Protein AF-A0A3D5SE90-F1 (afdb_monomer_lite)

Radius of gyration: 52.17 Å; chains: 1; bounding box: 102×19×160 Å

Sequence (271 aa):
MALFTLTNLTYQLSSENRNLRLDNLQNAVASQLATVTIRQLLENQEKEILVLDALKDGGKEQLSKEEIQNGRSDLSSLQAEIRRLKPYVYAETVDSYNTLLAGYDALHDGWYRFYVGYNNNQTPSTIKIERAFANTMQLLSDFESLEILAAEQQTLDLQKTVRFTDRITLTIYLFTIALTVSLGYLLIRYTNRSLNELNLGTVRIGGGDLKYHIPVNNDDEIGDLTIAFNEMSDKLSNAMAQVQQSKEKADQANRSKTNFLANMSHELRTP

Foldseek 3Di:
DVLVVVLVVLVVVLVVLVVVLVVLVVLLVVLVVLLVVLLVLLVVLLVVLVVLVVVVVVPDDDDDPVRLVVNLVSLVVSLVSLVVNVVSQDPQLVVLSVVLSVLSVQLSVLSNQCSVCSRVVRHDDSVSNVVSSVVSSVSSVVSNVVSVVSSVVVVVVSVVVNVVSVVVSVVSVVVVVVVVVVVVVVVCVVVVVLVVLVVVQVVCLVVVPLVDQRDQPDPDPSSVVSVVVNVVSVVVVVVVVVVVVVVVVVVVVVVVVVVVVVVVVVVVVPD

pLDDT: mean 89.88, std 7.97, range [54.72, 98.31]

Structure (mmCIF, N/CA/C/O backbone):
data_AF-A0A3D5SE90-F1
#
_entry.id   AF-A0A3D5SE90-F1
#
loop_
_atom_site.group_PDB
_atom_site.id
_atom_site.type_symbol
_atom_site.label_atom_id
_atom_site.label_alt_id
_atom_site.label_comp_id
_atom_site.label_asym_id
_atom_site.label_entity_id
_atom_site.label_seq_id
_atom_site.pdbx_PDB_ins_code
_atom_site.Cartn_x
_atom_site.Cartn_y
_atom_site.Cartn_z
_atom_site.occupancy
_atom_site.B_iso_or_equiv
_atom_site.auth_seq_id
_atom_site.auth_comp_id
_atom_site.auth_asym_id
_atom_site.auth_atom_id
_atom_site.pdbx_PDB_model_num
ATOM 1 N N . MET A 1 1 ? -14.194 -7.756 23.169 1.00 67.25 1 MET A N 1
ATOM 2 C CA . MET A 1 1 ? -13.684 -8.679 22.129 1.00 67.25 1 MET A CA 1
ATOM 3 C C . MET A 1 1 ? -13.943 -8.150 20.717 1.00 67.25 1 MET A C 1
ATOM 5 O O . MET A 1 1 ? -12.975 -7.773 20.080 1.00 67.25 1 MET A O 1
ATOM 9 N N . ALA A 1 2 ? -15.195 -8.010 20.253 1.00 71.81 2 ALA A N 1
ATOM 10 C CA . ALA A 1 2 ? -15.504 -7.647 18.853 1.00 71.81 2 ALA A CA 1
ATOM 11 C C . ALA A 1 2 ? -14.930 -6.297 18.353 1.00 71.81 2 ALA A C 1
ATOM 13 O O . ALA A 1 2 ? -14.448 -6.199 17.228 1.00 71.81 2 ALA A O 1
ATOM 14 N N . LEU A 1 3 ? -14.937 -5.251 19.186 1.00 69.81 3 LEU A N 1
ATOM 15 C CA . LEU A 1 3 ? -14.355 -3.948 18.824 1.00 69.81 3 LEU A CA 1
ATOM 16 C C . LEU A 1 3 ? -12.827 -4.003 18.718 1.00 69.81 3 LEU A C 1
ATOM 18 O O . LEU A 1 3 ? -12.249 -3.424 17.810 1.00 69.81 3 LEU A O 1
ATOM 22 N N . PHE A 1 4 ? -12.175 -4.757 19.603 1.00 74.94 4 PHE A N 1
ATOM 23 C CA . PHE A 1 4 ? -10.725 -4.940 19.573 1.00 74.94 4 PHE A CA 1
ATOM 24 C C . PHE A 1 4 ? -10.279 -5.708 18.322 1.00 74.94 4 PHE A C 1
ATOM 26 O O . PHE A 1 4 ? -9.314 -5.315 17.673 1.00 74.94 4 PHE A O 1
ATOM 33 N N . THR A 1 5 ? -11.014 -6.758 17.939 1.00 78.81 5 THR A N 1
ATOM 34 C CA . THR A 1 5 ? -10.745 -7.501 16.699 1.00 78.81 5 THR A CA 1
ATOM 35 C C . THR A 1 5 ? -10.955 -6.633 15.461 1.00 78.81 5 THR A C 1
ATOM 37 O O . THR A 1 5 ? -10.168 -6.716 14.525 1.00 78.81 5 THR A O 1
ATOM 40 N N . LEU A 1 6 ? -11.969 -5.761 15.473 1.00 75.88 6 LEU A N 1
ATOM 41 C CA . LEU A 1 6 ? -12.246 -4.844 14.369 1.00 75.88 6 LEU A CA 1
ATOM 42 C C . LEU A 1 6 ? -11.141 -3.787 14.213 1.00 75.88 6 LEU A C 1
ATOM 44 O O . LEU A 1 6 ? -10.677 -3.561 13.102 1.00 75.88 6 LEU A O 1
ATOM 48 N N . THR A 1 7 ? -10.663 -3.201 15.314 1.00 76.62 7 THR A N 1
ATOM 49 C CA . THR A 1 7 ? -9.543 -2.242 15.297 1.00 76.62 7 THR A CA 1
ATOM 50 C C . THR A 1 7 ? -8.232 -2.892 14.851 1.00 76.62 7 THR A C 1
ATOM 52 O O . THR A 1 7 ? -7.432 -2.278 14.150 1.00 76.62 7 THR A O 1
ATOM 55 N N . ASN A 1 8 ? -7.993 -4.143 15.245 1.00 80.56 8 ASN A N 1
ATOM 56 C CA . ASN A 1 8 ? -6.799 -4.868 14.817 1.00 80.56 8 ASN A CA 1
ATOM 57 C C . ASN A 1 8 ? -6.853 -5.173 13.307 1.00 80.56 8 ASN A C 1
ATOM 59 O O . ASN A 1 8 ? -5.881 -4.948 12.590 1.00 80.56 8 ASN A O 1
ATOM 63 N N . LEU A 1 9 ? -8.027 -5.561 12.798 1.00 81.00 9 LEU A N 1
ATOM 64 C CA . LEU A 1 9 ? -8.244 -5.770 11.367 1.00 81.00 9 LEU A CA 1
ATOM 65 C C . LEU A 1 9 ? -8.013 -4.487 10.550 1.00 81.00 9 LEU A C 1
ATOM 67 O O . LEU A 1 9 ? -7.339 -4.528 9.522 1.00 81.00 9 LEU A O 1
ATOM 71 N N . THR A 1 10 ? -8.522 -3.334 11.003 1.00 80.88 10 THR A N 1
ATOM 72 C CA . THR A 1 10 ? -8.295 -2.060 10.298 1.00 80.88 10 THR A CA 1
ATOM 73 C C . THR A 1 10 ? -6.827 -1.640 10.326 1.00 80.88 10 THR A C 1
ATOM 75 O O . THR A 1 10 ? -6.324 -1.104 9.337 1.00 80.88 10 THR A O 1
ATOM 78 N N . TYR A 1 11 ? -6.117 -1.921 11.421 1.00 79.81 11 TYR A N 1
ATOM 79 C CA . TYR A 1 11 ? -4.679 -1.688 11.514 1.00 79.81 11 TYR A CA 1
ATOM 80 C C . TYR A 1 11 ? -3.891 -2.563 10.531 1.00 79.81 11 TYR A C 1
ATOM 82 O O . TYR A 1 11 ? -3.029 -2.050 9.814 1.00 79.81 11 TYR A O 1
ATOM 90 N N . GLN A 1 12 ? -4.214 -3.856 10.448 1.00 82.75 12 GLN A N 1
ATOM 91 C CA . GLN A 1 12 ? -3.562 -4.778 9.519 1.00 82.75 12 GLN A CA 1
ATOM 92 C C . GLN A 1 12 ? -3.764 -4.332 8.064 1.00 82.75 12 GLN A C 1
ATOM 94 O O . GLN A 1 12 ? -2.782 -4.161 7.341 1.00 82.75 12 GLN A O 1
ATOM 99 N N . LEU A 1 13 ? -4.999 -3.999 7.676 1.00 79.56 13 LEU A N 1
ATOM 100 C CA . LEU A 1 13 ? -5.313 -3.458 6.347 1.00 79.56 13 LEU A CA 1
ATOM 101 C C . LEU A 1 13 ? -4.576 -2.140 6.059 1.00 79.56 13 LEU A C 1
ATOM 103 O O . LEU A 1 13 ? -4.096 -1.914 4.949 1.00 79.56 13 LEU A O 1
ATOM 107 N N . SER A 1 14 ? -4.458 -1.249 7.046 1.00 78.12 14 SER A N 1
ATOM 108 C CA . SER A 1 14 ? -3.682 -0.008 6.904 1.00 78.12 14 SER A CA 1
ATOM 109 C C . SER A 1 14 ? -2.191 -0.296 6.678 1.00 78.12 14 SER A C 1
ATOM 111 O O . SER A 1 14 ? -1.547 0.337 5.838 1.00 78.12 14 SER A O 1
ATOM 113 N N . SER A 1 15 ? -1.639 -1.285 7.387 1.00 80.25 15 SER A N 1
ATOM 114 C CA . SER A 1 15 ? -0.241 -1.690 7.240 1.00 80.25 15 SER A CA 1
ATOM 115 C C . SER A 1 15 ? 0.059 -2.326 5.880 1.00 80.25 15 SER A C 1
ATOM 117 O O . SER A 1 15 ? 1.053 -1.955 5.258 1.00 80.25 15 SER A O 1
ATOM 119 N N . GLU A 1 16 ? -0.828 -3.186 5.374 1.00 82.12 16 GLU A N 1
ATOM 120 C CA . GLU A 1 16 ? -0.715 -3.786 4.039 1.00 82.12 16 GLU A CA 1
ATOM 121 C C . GLU A 1 16 ? -0.744 -2.710 2.950 1.00 82.12 16 GLU A C 1
ATOM 123 O O . GLU A 1 16 ? 0.139 -2.667 2.097 1.00 82.12 16 GLU A O 1
ATOM 128 N N . ASN A 1 17 ? -1.681 -1.761 3.040 1.00 78.19 17 ASN A N 1
ATOM 129 C CA . ASN A 1 17 ? -1.754 -0.636 2.105 1.00 78.19 17 ASN A CA 1
ATOM 130 C C . ASN A 1 17 ? -0.486 0.232 2.115 1.00 78.19 17 ASN A C 1
ATOM 132 O O . ASN A 1 17 ? -0.088 0.761 1.079 1.00 78.19 17 ASN A O 1
ATOM 136 N N . ARG A 1 18 ? 0.156 0.410 3.276 1.00 78.69 18 ARG A N 1
ATOM 137 C CA . ARG A 1 18 ? 1.423 1.148 3.374 1.00 78.69 18 ARG A CA 1
ATOM 138 C C . ARG A 1 18 ? 2.569 0.393 2.705 1.00 78.69 18 ARG A C 1
ATOM 140 O O . ARG A 1 18 ? 3.365 1.029 2.025 1.00 78.69 18 ARG A O 1
ATOM 147 N N . ASN A 1 19 ? 2.640 -0.923 2.881 1.00 83.06 19 ASN A N 1
ATOM 148 C CA . ASN A 1 19 ? 3.676 -1.742 2.255 1.00 83.06 19 ASN A CA 1
ATOM 149 C C . ASN A 1 19 ? 3.520 -1.750 0.729 1.00 83.06 19 ASN A C 1
ATOM 151 O O . ASN A 1 19 ? 4.475 -1.440 0.030 1.00 83.06 19 ASN A O 1
ATOM 155 N N . LEU A 1 20 ? 2.295 -1.936 0.224 1.00 80.12 20 LEU A N 1
ATOM 156 C CA . LEU A 1 20 ? 2.004 -1.863 -1.214 1.00 80.12 20 LEU A CA 1
ATOM 157 C C . LEU A 1 20 ? 2.427 -0.523 -1.836 1.00 80.12 20 LEU A C 1
ATOM 159 O O . LEU A 1 20 ? 2.966 -0.484 -2.937 1.00 80.12 20 LEU A O 1
ATOM 163 N N . ARG A 1 21 ? 2.229 0.594 -1.122 1.00 80.06 21 ARG A N 1
ATOM 164 C CA . ARG A 1 21 ? 2.713 1.908 -1.578 1.00 80.06 21 ARG A CA 1
ATOM 165 C C . ARG A 1 21 ? 4.232 1.980 -1.672 1.00 80.06 21 ARG A C 1
ATOM 167 O O . ARG A 1 21 ? 4.734 2.623 -2.586 1.00 80.06 21 ARG A O 1
ATOM 174 N N . LEU A 1 22 ? 4.944 1.393 -0.710 1.00 82.44 22 LEU A N 1
ATOM 175 C CA . LEU A 1 22 ? 6.405 1.381 -0.715 1.00 82.44 22 LEU A CA 1
ATOM 176 C C . LEU A 1 22 ? 6.930 0.555 -1.887 1.00 82.44 22 LEU A C 1
ATOM 178 O O . LEU A 1 22 ? 7.811 1.039 -2.590 1.00 82.44 22 LEU A O 1
ATOM 182 N N . ASP A 1 23 ? 6.344 -0.613 -2.139 1.00 83.62 23 ASP A N 1
ATOM 183 C CA . ASP A 1 23 ? 6.728 -1.476 -3.259 1.00 83.62 23 ASP A CA 1
ATOM 184 C C . ASP A 1 23 ? 6.491 -0.774 -4.606 1.00 83.62 23 ASP A C 1
ATOM 186 O O . ASP A 1 23 ? 7.389 -0.716 -5.444 1.00 83.62 23 ASP A O 1
ATOM 190 N N . ASN A 1 24 ? 5.328 -0.138 -4.791 1.00 83.56 24 ASN A N 1
ATOM 191 C CA . ASN A 1 24 ? 5.034 0.612 -6.017 1.00 83.56 24 ASN A CA 1
ATOM 192 C C . ASN A 1 24 ? 5.987 1.800 -6.217 1.00 83.56 24 ASN A C 1
ATOM 194 O O . ASN A 1 24 ? 6.476 2.025 -7.320 1.00 83.56 24 ASN A O 1
ATOM 198 N N . LEU A 1 25 ? 6.305 2.546 -5.153 1.00 85.06 25 LEU A N 1
ATOM 199 C CA . LEU A 1 25 ? 7.286 3.634 -5.230 1.00 85.06 25 LEU A CA 1
ATOM 200 C C . LEU A 1 25 ? 8.687 3.116 -5.568 1.00 85.06 25 LEU A C 1
ATOM 202 O O . LEU A 1 25 ? 9.381 3.728 -6.375 1.00 85.06 25 LEU A O 1
ATOM 206 N N . GLN A 1 26 ? 9.104 1.996 -4.975 1.00 88.00 26 GLN A N 1
ATOM 207 C CA . GLN A 1 26 ? 10.389 1.373 -5.288 1.00 88.00 26 GLN A CA 1
ATOM 208 C C . GLN A 1 26 ? 10.455 0.934 -6.752 1.00 88.00 26 GLN A C 1
ATOM 210 O O . GLN A 1 26 ? 11.448 1.222 -7.417 1.00 88.00 26 GLN A O 1
ATOM 215 N N . ASN A 1 27 ? 9.392 0.314 -7.271 1.00 87.81 27 ASN A N 1
ATOM 216 C CA . ASN A 1 27 ? 9.307 -0.096 -8.672 1.00 87.81 27 ASN A CA 1
ATOM 217 C C . ASN A 1 27 ? 9.329 1.110 -9.620 1.00 87.81 27 ASN A C 1
ATOM 219 O O . ASN A 1 27 ? 10.102 1.110 -10.575 1.00 87.81 27 ASN A O 1
ATOM 223 N N . ALA A 1 28 ? 8.565 2.168 -9.321 1.00 88.88 28 ALA A N 1
ATOM 224 C CA . ALA A 1 28 ? 8.573 3.405 -10.104 1.00 88.88 28 ALA A CA 1
ATOM 225 C C . ALA A 1 28 ? 9.976 4.032 -10.167 1.00 88.88 28 ALA A C 1
ATOM 227 O O . ALA A 1 28 ? 10.459 4.379 -11.244 1.00 88.88 28 ALA A O 1
ATOM 228 N N . VAL A 1 29 ? 10.659 4.133 -9.021 1.00 90.06 29 VAL A N 1
ATOM 229 C CA . VAL A 1 29 ? 12.020 4.686 -8.941 1.00 90.06 29 VAL A CA 1
ATOM 230 C C . VAL A 1 29 ? 13.023 3.804 -9.687 1.00 90.06 29 VAL A C 1
ATOM 232 O O . VAL A 1 29 ? 13.880 4.328 -10.397 1.00 90.06 29 VAL A O 1
ATOM 235 N N . ALA A 1 30 ? 12.918 2.477 -9.563 1.00 90.75 30 ALA A N 1
ATOM 236 C CA . ALA A 1 30 ? 13.778 1.539 -10.281 1.00 90.75 30 ALA A CA 1
ATOM 237 C C . ALA A 1 30 ? 13.590 1.643 -11.804 1.00 90.75 30 ALA A C 1
ATOM 239 O O . 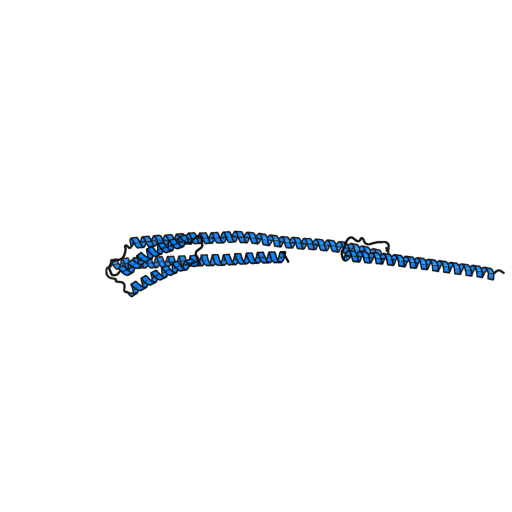ALA A 1 30 ? 14.578 1.742 -12.532 1.00 90.75 30 ALA A O 1
ATOM 240 N N . SER A 1 31 ? 12.338 1.691 -12.273 1.00 91.12 31 SER A N 1
ATOM 241 C CA . SER A 1 31 ? 11.991 1.862 -13.691 1.00 91.12 31 SER A CA 1
ATOM 242 C C . SER A 1 31 ? 12.520 3.197 -14.237 1.00 91.12 31 SER A C 1
ATOM 244 O O . SER A 1 31 ? 13.157 3.235 -15.294 1.00 91.12 31 SER A O 1
ATOM 246 N N . GLN A 1 32 ? 12.379 4.287 -13.474 1.00 91.62 32 GLN A N 1
ATOM 247 C CA . GLN A 1 32 ? 12.887 5.609 -13.850 1.00 91.62 32 GLN A CA 1
ATOM 248 C C . GLN A 1 32 ? 14.421 5.645 -13.937 1.00 91.62 32 GLN A C 1
ATOM 250 O O . GLN A 1 32 ? 14.972 6.125 -14.929 1.00 91.62 32 GLN A O 1
ATOM 255 N N . LEU A 1 33 ? 15.122 5.112 -12.929 1.00 92.38 33 LEU A N 1
ATOM 256 C CA . LEU A 1 33 ? 16.586 5.053 -12.924 1.00 92.38 33 LEU A CA 1
ATOM 257 C C . LEU A 1 33 ? 17.104 4.262 -14.134 1.00 92.38 33 LEU A C 1
ATOM 259 O O . LEU A 1 33 ? 17.987 4.732 -14.849 1.00 92.38 33 LEU A O 1
ATOM 263 N N . ALA A 1 34 ? 16.518 3.091 -14.387 1.00 93.56 34 ALA A N 1
ATOM 264 C CA . ALA A 1 34 ? 16.895 2.238 -15.505 1.00 93.56 34 ALA A CA 1
ATOM 265 C C . ALA A 1 34 ? 16.616 2.908 -16.861 1.00 93.56 34 ALA A C 1
ATOM 267 O O . ALA A 1 34 ? 17.465 2.858 -17.748 1.00 93.56 34 ALA A O 1
ATOM 268 N N . THR A 1 35 ? 15.489 3.607 -17.016 1.00 95.25 35 THR A N 1
ATOM 269 C CA . THR A 1 35 ? 15.162 4.364 -18.239 1.00 95.25 35 THR A CA 1
ATOM 270 C C . THR A 1 35 ? 16.195 5.462 -18.516 1.00 95.25 35 THR A C 1
ATOM 272 O O . THR A 1 35 ? 16.659 5.599 -19.650 1.00 95.25 35 THR A O 1
ATOM 275 N N . VAL A 1 36 ? 16.628 6.201 -17.486 1.00 95.50 36 VAL A N 1
ATOM 276 C CA . VAL A 1 36 ? 17.701 7.207 -17.604 1.00 95.50 36 VAL A CA 1
ATOM 277 C C . VAL A 1 36 ? 19.025 6.559 -18.016 1.00 95.50 36 VAL A C 1
ATOM 279 O O . VAL A 1 36 ? 19.707 7.062 -18.911 1.00 95.50 36 VAL A O 1
ATOM 282 N N . THR A 1 37 ? 19.383 5.423 -17.412 1.00 95.69 37 THR A N 1
ATOM 283 C CA . THR A 1 37 ? 20.589 4.671 -17.783 1.00 95.69 37 THR A CA 1
ATOM 284 C C . THR A 1 37 ? 20.533 4.190 -19.233 1.00 95.69 37 THR A C 1
ATOM 286 O O . THR A 1 37 ? 21.488 4.399 -19.977 1.00 95.69 37 THR A O 1
ATOM 289 N N . ILE A 1 38 ? 19.414 3.606 -19.666 1.00 97.06 38 ILE A N 1
ATOM 290 C CA . ILE A 1 38 ? 19.213 3.139 -21.045 1.00 97.06 38 ILE A CA 1
ATOM 291 C C . ILE A 1 38 ? 19.340 4.299 -22.030 1.00 97.06 38 ILE A C 1
ATOM 293 O O . ILE A 1 38 ? 20.043 4.170 -23.030 1.00 97.06 38 ILE A O 1
ATOM 297 N N . ARG A 1 39 ? 18.718 5.446 -21.733 1.00 97.88 39 ARG A N 1
ATOM 298 C CA . ARG A 1 39 ? 18.813 6.659 -22.552 1.00 97.88 39 ARG A CA 1
ATOM 299 C C . ARG A 1 39 ? 20.269 7.080 -22.754 1.00 97.88 39 ARG A C 1
ATOM 301 O O . ARG A 1 39 ? 20.700 7.269 -23.887 1.00 97.88 39 ARG A O 1
ATOM 308 N N . GLN A 1 40 ? 21.041 7.146 -21.670 1.00 97.06 40 GLN A N 1
ATOM 309 C CA . GLN A 1 40 ? 22.459 7.498 -21.731 1.00 97.06 40 GLN A CA 1
ATOM 310 C C . GLN A 1 40 ? 23.275 6.486 -22.550 1.00 97.06 40 GLN A C 1
ATOM 312 O O . GLN A 1 40 ? 24.133 6.885 -23.335 1.00 97.06 40 GLN A O 1
ATOM 317 N N . LEU A 1 41 ? 23.025 5.185 -22.372 1.00 96.56 41 LEU A N 1
ATOM 318 C CA . LEU A 1 41 ? 23.716 4.130 -23.119 1.00 96.56 41 LEU A CA 1
ATOM 319 C C . LEU A 1 41 ? 23.399 4.199 -24.617 1.00 96.56 41 LEU A C 1
ATOM 321 O O . LEU A 1 41 ? 24.316 4.109 -25.428 1.00 96.56 41 LEU A O 1
ATOM 325 N N . LEU A 1 42 ? 22.132 4.419 -24.982 1.00 97.75 42 LEU A N 1
ATOM 326 C CA . LEU A 1 42 ? 21.708 4.611 -26.370 1.00 97.75 42 LEU A CA 1
ATOM 327 C C . LEU A 1 42 ? 22.403 5.822 -27.000 1.00 97.75 42 LEU A C 1
ATOM 329 O O . LEU A 1 42 ? 22.946 5.713 -28.096 1.00 97.75 42 LEU A O 1
ATOM 333 N N . GLU A 1 43 ? 22.421 6.964 -26.310 1.00 97.69 43 GLU A N 1
ATOM 334 C CA . GLU A 1 43 ? 23.085 8.176 -26.798 1.00 97.69 43 GLU A CA 1
ATOM 335 C C . GLU A 1 43 ? 24.5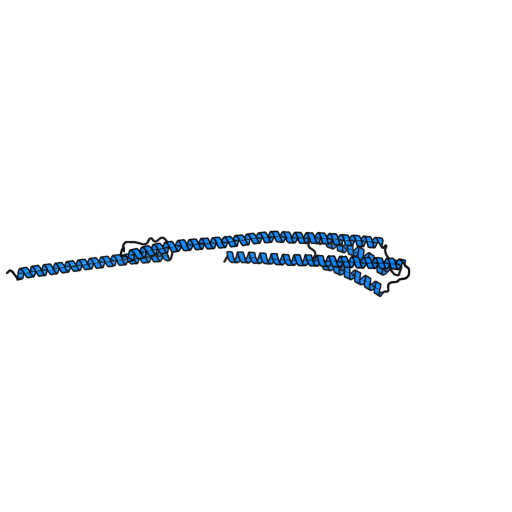97 7.999 -26.955 1.00 97.69 43 GLU A C 1
ATOM 337 O O . GLU A 1 43 ? 25.185 8.512 -27.907 1.00 97.69 43 GLU A O 1
ATOM 342 N N . ASN A 1 44 ? 25.242 7.301 -26.018 1.00 96.50 44 ASN A N 1
ATOM 343 C CA . ASN A 1 44 ? 26.672 7.018 -26.095 1.00 96.50 44 ASN A CA 1
ATOM 344 C C . ASN A 1 44 ? 26.986 6.106 -27.286 1.00 96.50 44 ASN A C 1
ATOM 346 O O . ASN A 1 44 ? 27.903 6.406 -28.048 1.00 96.50 44 ASN A O 1
ATOM 350 N N . GLN A 1 45 ? 26.193 5.050 -27.474 1.00 96.69 45 GLN A N 1
ATOM 351 C CA . GLN A 1 45 ? 26.342 4.119 -28.588 1.00 96.69 45 GLN A CA 1
ATOM 352 C C . GLN A 1 45 ? 26.144 4.817 -29.939 1.00 96.69 45 GLN A C 1
ATOM 354 O O . GLN A 1 45 ? 26.926 4.603 -30.862 1.00 96.69 45 GLN A O 1
ATOM 359 N N . GLU A 1 46 ? 25.138 5.688 -30.056 1.00 96.62 46 GLU A N 1
ATOM 360 C CA . GLU A 1 46 ? 24.903 6.446 -31.289 1.00 96.62 46 GLU A CA 1
ATOM 361 C C . GLU A 1 46 ? 26.057 7.409 -31.587 1.00 96.62 46 GLU A C 1
ATOM 363 O O . GLU A 1 46 ? 26.530 7.485 -32.720 1.00 96.62 46 GLU A O 1
ATOM 368 N N . LYS A 1 47 ? 26.576 8.108 -30.567 1.00 95.75 47 LYS A N 1
ATOM 369 C CA . LYS A 1 47 ? 27.753 8.977 -30.727 1.00 95.75 47 LYS A CA 1
ATOM 370 C C . LYS A 1 47 ? 28.968 8.199 -31.219 1.00 95.75 47 LYS A C 1
ATOM 372 O O . LYS A 1 47 ? 29.680 8.701 -32.083 1.00 95.75 47 LYS A O 1
ATOM 377 N N . GLU A 1 48 ? 29.206 7.000 -30.693 1.00 94.19 48 GLU A N 1
ATOM 378 C CA . GLU A 1 48 ? 30.308 6.149 -31.146 1.00 94.19 48 GLU A CA 1
ATOM 379 C C . GLU A 1 48 ? 30.155 5.782 -32.626 1.00 94.19 48 GLU A C 1
ATOM 381 O O . GLU A 1 48 ? 31.091 5.962 -33.401 1.00 94.19 48 GLU A O 1
ATOM 386 N N . ILE A 1 49 ? 28.959 5.358 -33.045 1.00 93.75 49 ILE A N 1
ATOM 387 C CA . ILE A 1 49 ? 28.667 5.015 -34.444 1.00 93.75 49 ILE A CA 1
ATOM 388 C C . ILE A 1 49 ? 28.907 6.212 -35.369 1.00 93.75 49 ILE A C 1
ATOM 390 O O . ILE A 1 49 ? 29.561 6.058 -36.398 1.00 93.75 49 ILE A O 1
ATOM 394 N N . LEU A 1 50 ? 28.446 7.408 -34.991 1.00 93.12 50 LEU A N 1
ATOM 395 C CA . LEU A 1 50 ? 28.649 8.631 -35.775 1.00 93.12 50 LEU A CA 1
ATOM 396 C C . LEU A 1 50 ? 30.127 9.038 -35.865 1.00 93.12 50 LEU A C 1
ATOM 398 O O . LEU A 1 50 ? 30.584 9.472 -36.922 1.00 93.12 50 LEU A O 1
ATOM 402 N N . VAL A 1 51 ? 30.889 8.891 -34.777 1.00 92.00 51 VAL A N 1
ATOM 403 C CA . VAL A 1 51 ? 32.338 9.152 -34.777 1.00 92.00 51 VAL A CA 1
ATOM 404 C C . VAL A 1 51 ? 33.056 8.165 -35.694 1.00 92.00 51 VAL A C 1
ATOM 406 O O . VAL A 1 51 ? 33.870 8.582 -36.516 1.00 92.00 51 VAL A O 1
ATOM 409 N N . LEU A 1 52 ? 32.731 6.876 -35.597 1.00 91.38 52 LEU A N 1
ATOM 410 C CA . LEU A 1 52 ? 33.299 5.838 -36.455 1.00 91.38 52 LEU A CA 1
ATOM 411 C C . LEU A 1 52 ? 32.959 6.072 -37.933 1.00 91.38 52 LEU A C 1
ATOM 413 O O . LEU A 1 52 ? 33.829 5.930 -38.788 1.00 91.38 52 LEU A O 1
ATOM 417 N N . ASP A 1 53 ? 31.729 6.477 -38.249 1.00 90.44 53 ASP A N 1
ATOM 418 C CA . ASP A 1 53 ? 31.319 6.807 -39.620 1.00 90.44 53 ASP A CA 1
ATOM 419 C C . ASP A 1 53 ? 32.116 8.004 -40.173 1.00 90.44 53 ASP A C 1
ATOM 421 O O . ASP A 1 53 ? 32.663 7.942 -41.274 1.00 90.44 53 ASP A O 1
ATOM 425 N N . ALA A 1 54 ? 32.301 9.056 -39.368 1.00 88.69 54 ALA A N 1
ATOM 426 C CA . ALA A 1 54 ? 33.099 10.222 -39.751 1.00 88.69 54 ALA A CA 1
ATOM 427 C C . ALA A 1 54 ? 34.592 9.893 -39.964 1.00 88.69 54 ALA A C 1
ATOM 429 O O . ALA A 1 54 ? 35.226 10.422 -40.881 1.00 88.69 54 ALA A O 1
ATOM 430 N N . LEU A 1 55 ? 35.169 9.015 -39.134 1.00 87.25 55 LEU A N 1
ATOM 431 C CA . LEU A 1 55 ? 36.558 8.557 -39.274 1.00 87.25 55 LEU A CA 1
ATOM 432 C C . LEU A 1 55 ? 36.746 7.670 -40.512 1.00 87.25 55 LEU A C 1
ATOM 434 O O . LEU A 1 55 ? 37.775 7.753 -41.194 1.00 87.25 55 LEU A O 1
ATOM 438 N N . LYS A 1 56 ? 35.730 6.870 -40.850 1.00 83.56 56 LYS A N 1
ATOM 439 C CA . LYS A 1 56 ? 35.704 6.040 -42.056 1.00 83.56 56 LYS A CA 1
ATOM 440 C C . LYS A 1 56 ? 35.783 6.876 -43.335 1.00 83.56 56 LYS A C 1
ATOM 442 O O . LYS A 1 56 ? 36.580 6.542 -44.217 1.00 83.56 56 LYS A O 1
ATOM 447 N N . ASP A 1 57 ? 35.044 7.982 -43.415 1.00 75.50 57 ASP A N 1
ATOM 448 C CA . ASP A 1 57 ? 35.091 8.921 -44.549 1.00 75.50 57 ASP A CA 1
ATOM 449 C C . ASP A 1 57 ? 36.475 9.583 -44.721 1.00 75.50 57 ASP A C 1
ATOM 451 O O . ASP A 1 57 ? 36.876 9.935 -45.834 1.00 75.50 57 ASP A O 1
ATOM 455 N N . GLY A 1 58 ? 37.258 9.681 -43.639 1.00 73.88 58 GLY A N 1
ATOM 456 C CA . GLY A 1 58 ? 38.655 10.135 -43.641 1.00 73.88 58 GLY A CA 1
ATOM 457 C C . GLY A 1 58 ? 39.668 9.132 -44.225 1.00 73.88 58 GLY A C 1
ATOM 458 O O . GLY A 1 58 ? 40.833 9.484 -44.438 1.00 73.88 58 GLY A O 1
ATOM 459 N N . GLY A 1 59 ? 39.241 7.896 -44.513 1.00 64.81 59 GLY A N 1
ATOM 460 C CA . GLY A 1 59 ? 39.932 6.951 -45.396 1.00 64.81 59 GLY A CA 1
ATOM 461 C C . GLY A 1 59 ? 41.126 6.175 -44.823 1.00 64.81 59 GLY A C 1
ATOM 462 O O . GLY A 1 59 ? 41.919 5.667 -45.620 1.00 64.81 59 GLY A O 1
ATOM 463 N N . LYS A 1 60 ? 41.314 6.077 -43.494 1.00 59.41 60 LYS A N 1
ATOM 464 C CA . LYS A 1 60 ? 42.520 5.425 -42.922 1.00 59.41 60 LYS A CA 1
ATOM 465 C C . LYS A 1 60 ? 42.348 4.514 -41.702 1.00 59.41 60 LYS A C 1
ATOM 467 O O . LYS A 1 60 ? 43.316 3.833 -41.371 1.00 59.41 60 LYS A O 1
ATOM 472 N N . GLU A 1 61 ? 41.185 4.440 -41.063 1.00 75.44 61 GLU A N 1
ATOM 473 C CA . GLU A 1 61 ? 41.016 3.626 -39.848 1.00 75.44 61 GLU A CA 1
ATOM 474 C C . GLU A 1 61 ? 40.179 2.369 -40.092 1.00 75.44 61 GLU A C 1
ATOM 476 O O . GLU A 1 61 ? 39.049 2.430 -40.573 1.00 75.44 61 GLU A O 1
ATOM 481 N N . GLN A 1 62 ? 40.759 1.216 -39.749 1.00 86.62 62 GLN A N 1
ATOM 482 C CA . GLN A 1 62 ? 40.077 -0.073 -39.670 1.00 86.62 62 GLN A CA 1
ATOM 483 C C . GLN A 1 62 ? 39.920 -0.447 -38.203 1.00 86.62 62 GLN A C 1
ATOM 485 O O . GLN A 1 62 ? 40.864 -0.298 -37.431 1.00 86.62 62 GLN A O 1
ATOM 490 N N . LEU A 1 63 ? 38.764 -0.998 -37.844 1.00 89.44 63 LEU A N 1
ATOM 491 C CA . LEU A 1 63 ? 38.550 -1.537 -36.508 1.00 89.44 63 LEU A CA 1
ATOM 492 C C . LEU A 1 63 ? 39.267 -2.879 -36.372 1.00 89.44 63 LEU A C 1
ATOM 494 O O . LEU A 1 63 ? 39.154 -3.767 -37.224 1.00 89.44 63 LEU A O 1
ATOM 498 N N . SER A 1 64 ? 39.984 -3.057 -35.275 1.00 92.81 64 SER A N 1
ATOM 499 C CA . SER A 1 64 ? 40.503 -4.351 -34.861 1.00 92.81 64 SER A CA 1
ATOM 500 C C . SER A 1 64 ? 39.360 -5.338 -34.593 1.00 92.81 64 SER A C 1
ATOM 502 O O . SER A 1 64 ? 38.203 -4.980 -34.357 1.00 92.81 64 SER A O 1
ATOM 504 N N . LYS A 1 65 ? 39.685 -6.635 -34.598 1.00 91.19 65 LYS A N 1
ATOM 505 C CA . LYS A 1 65 ? 38.712 -7.678 -34.234 1.00 91.19 65 LYS A CA 1
ATOM 506 C C . LYS A 1 65 ? 38.199 -7.516 -32.801 1.00 91.19 65 LYS A C 1
ATOM 508 O O . LYS A 1 65 ? 37.072 -7.914 -32.527 1.00 91.19 65 LYS A O 1
ATOM 513 N N . GLU A 1 66 ? 39.029 -6.972 -31.915 1.00 92.94 66 GLU A N 1
ATOM 514 C CA . GLU A 1 66 ? 38.682 -6.727 -30.519 1.00 92.94 66 GLU A CA 1
ATOM 515 C C . GLU A 1 66 ? 37.681 -5.576 -30.398 1.00 92.94 66 GLU A C 1
ATOM 517 O O . GLU A 1 66 ? 36.648 -5.754 -29.767 1.00 92.94 66 GLU A O 1
ATOM 522 N N . GLU A 1 67 ? 37.894 -4.461 -31.102 1.00 92.25 67 GLU A N 1
ATOM 523 C CA . GLU A 1 67 ? 36.947 -3.333 -31.131 1.00 92.25 67 GLU A CA 1
ATOM 524 C C . GLU A 1 67 ? 35.575 -3.741 -31.686 1.00 92.25 67 GLU A C 1
ATOM 526 O O . GLU A 1 67 ? 34.549 -3.436 -31.084 1.00 92.25 67 GLU A O 1
ATOM 531 N N . ILE A 1 68 ? 35.538 -4.517 -32.779 1.00 92.06 68 ILE A N 1
ATOM 532 C CA . ILE A 1 68 ? 34.278 -5.052 -33.329 1.00 92.06 68 ILE A CA 1
ATOM 533 C C . ILE A 1 68 ? 33.582 -5.967 -32.313 1.00 92.06 68 ILE A C 1
ATOM 535 O O . ILE A 1 68 ? 32.354 -5.974 -32.210 1.00 92.06 68 ILE A O 1
ATOM 539 N N . GLN A 1 69 ? 34.343 -6.779 -31.579 1.00 93.62 69 GLN A N 1
ATOM 540 C CA . GLN A 1 69 ? 33.777 -7.680 -30.582 1.00 93.62 69 GLN A CA 1
ATOM 541 C C . GLN A 1 69 ? 33.263 -6.923 -29.351 1.00 93.62 69 GLN A C 1
ATOM 543 O O . GLN A 1 69 ? 32.202 -7.286 -28.840 1.00 93.62 69 GLN A O 1
ATOM 548 N N . ASN A 1 70 ? 33.968 -5.878 -28.918 1.00 93.62 70 ASN A N 1
ATOM 549 C CA . ASN A 1 70 ? 33.568 -5.015 -27.810 1.00 93.62 70 ASN A CA 1
ATOM 550 C C . ASN A 1 70 ? 32.276 -4.273 -28.148 1.00 93.62 70 ASN A C 1
ATOM 552 O O . ASN A 1 70 ? 31.296 -4.458 -27.436 1.00 93.62 70 ASN A O 1
ATOM 556 N N . GLY A 1 71 ? 32.204 -3.607 -29.307 1.00 92.25 71 GLY A N 1
ATOM 557 C CA . GLY A 1 71 ? 30.978 -2.928 -29.738 1.00 92.25 71 GLY A CA 1
ATOM 558 C C . GLY A 1 71 ? 29.777 -3.877 -29.783 1.00 92.25 71 GLY A C 1
ATOM 559 O O . GLY A 1 71 ? 28.711 -3.588 -29.252 1.00 92.25 71 GLY A O 1
ATOM 560 N N . ARG A 1 72 ? 29.950 -5.100 -30.303 1.00 94.06 72 ARG A N 1
ATOM 561 C CA . ARG A 1 72 ? 28.887 -6.125 -30.273 1.00 94.06 72 ARG A CA 1
ATOM 562 C C . ARG A 1 72 ? 28.489 -6.554 -28.857 1.00 94.06 72 ARG A C 1
ATOM 564 O O . ARG A 1 72 ? 27.321 -6.869 -28.625 1.00 94.06 72 ARG A O 1
ATOM 571 N N . SER A 1 73 ? 29.444 -6.622 -27.935 1.00 93.94 73 SER A N 1
ATOM 572 C CA . SER A 1 73 ? 29.183 -6.924 -26.526 1.00 93.94 73 SER A CA 1
ATOM 573 C C . SER A 1 73 ? 28.390 -5.798 -25.860 1.00 93.94 73 SER A C 1
ATOM 575 O O . SER A 1 73 ? 27.436 -6.076 -25.126 1.00 93.94 73 SER A O 1
ATOM 577 N N . ASP A 1 74 ? 28.712 -4.544 -26.167 1.00 92.50 74 ASP A N 1
ATOM 578 C CA . ASP A 1 74 ? 28.023 -3.364 -25.641 1.00 92.50 74 ASP A CA 1
ATOM 579 C C . ASP A 1 74 ? 26.567 -3.315 -26.120 1.00 92.50 74 ASP A C 1
ATOM 581 O O . ASP A 1 74 ? 25.652 -3.161 -25.306 1.00 92.50 74 ASP A O 1
ATOM 585 N N . LEU A 1 75 ? 26.324 -3.621 -27.402 1.00 95.12 75 LEU A N 1
ATOM 586 C CA . LEU A 1 75 ? 24.972 -3.792 -27.946 1.00 95.12 75 LEU A CA 1
ATOM 587 C C . LEU A 1 75 ? 24.170 -4.862 -27.187 1.00 95.12 75 LEU A C 1
ATOM 589 O O . LEU A 1 75 ? 23.022 -4.640 -26.799 1.00 95.12 75 LEU A O 1
ATOM 593 N N . SER A 1 76 ? 24.777 -6.021 -26.913 1.00 93.06 76 SER A N 1
ATOM 594 C CA . SER A 1 76 ? 24.102 -7.084 -26.155 1.00 93.06 76 SER A CA 1
ATOM 595 C C . SER A 1 76 ? 23.822 -6.693 -24.697 1.00 93.06 76 SER A C 1
ATOM 597 O O . SER A 1 76 ? 22.796 -7.080 -24.131 1.00 93.06 76 SER A O 1
ATOM 599 N N . SER A 1 77 ? 24.702 -5.884 -24.103 1.00 93.25 77 SER A N 1
ATOM 600 C CA . SER A 1 77 ? 24.558 -5.379 -22.736 1.00 93.25 77 SER A CA 1
ATOM 601 C C . SER A 1 77 ? 23.414 -4.374 -22.636 1.00 93.25 77 SER A C 1
ATOM 603 O O . SER A 1 77 ? 22.618 -4.441 -21.701 1.00 93.25 77 SER A O 1
ATOM 605 N N . LEU A 1 78 ? 23.260 -3.504 -23.635 1.00 95.38 78 LEU A N 1
ATOM 606 C CA . LEU A 1 78 ? 22.155 -2.550 -23.712 1.00 95.38 78 LEU A CA 1
ATOM 607 C C . LEU A 1 78 ? 20.807 -3.277 -23.878 1.00 95.38 78 LEU A C 1
ATOM 609 O O . LEU A 1 78 ? 19.848 -2.968 -23.168 1.00 95.38 78 LEU A O 1
ATOM 613 N N . GLN A 1 79 ? 20.745 -4.324 -24.711 1.00 94.75 79 GLN A N 1
ATOM 614 C CA . GLN A 1 79 ? 19.552 -5.177 -24.801 1.00 94.75 79 GLN A CA 1
ATOM 615 C C . GLN A 1 79 ? 19.201 -5.822 -23.451 1.00 94.75 79 GLN A C 1
ATOM 617 O O . GLN A 1 79 ? 18.028 -5.908 -23.077 1.00 94.75 79 GLN A O 1
ATOM 622 N N . ALA A 1 80 ? 20.211 -6.293 -22.712 1.00 94.62 80 ALA A N 1
ATOM 623 C CA . ALA A 1 80 ? 20.014 -6.863 -21.385 1.00 94.62 80 ALA A CA 1
ATOM 624 C C . ALA A 1 80 ? 19.480 -5.818 -20.393 1.00 94.62 80 ALA A C 1
ATOM 626 O O . ALA A 1 80 ? 18.601 -6.148 -19.598 1.00 94.62 80 ALA A O 1
ATOM 627 N N . GLU A 1 81 ? 19.941 -4.570 -20.476 1.00 94.88 81 GLU A N 1
ATOM 628 C CA . GLU A 1 81 ? 19.474 -3.478 -19.619 1.00 94.88 81 GLU A CA 1
ATOM 629 C C . GLU A 1 81 ? 18.006 -3.116 -19.894 1.00 94.88 81 GLU A C 1
ATOM 631 O O . GLU A 1 81 ? 17.209 -3.033 -18.963 1.00 94.88 81 GLU A O 1
ATOM 636 N N . ILE A 1 82 ? 17.588 -3.050 -21.164 1.00 95.44 82 ILE A N 1
ATOM 637 C CA . ILE A 1 82 ? 16.164 -2.882 -21.518 1.00 95.44 82 ILE A CA 1
ATOM 638 C C . ILE A 1 82 ? 15.331 -4.067 -21.003 1.00 95.44 82 ILE A C 1
ATOM 640 O O . ILE A 1 82 ? 14.218 -3.901 -20.500 1.00 95.44 82 ILE A O 1
ATOM 644 N N . ARG A 1 83 ? 15.859 -5.295 -21.066 1.00 95.81 83 ARG A N 1
ATOM 645 C CA . ARG A 1 83 ? 15.170 -6.483 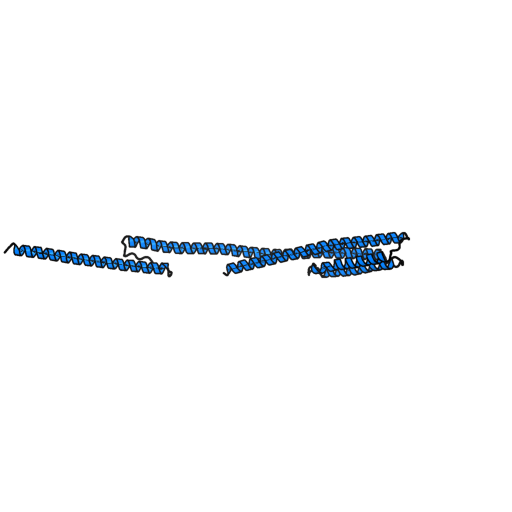-20.530 1.00 95.81 83 ARG A CA 1
ATOM 646 C C . ARG A 1 83 ? 15.044 -6.479 -19.006 1.00 95.81 83 ARG A C 1
ATOM 648 O O . ARG A 1 83 ? 14.081 -7.042 -18.486 1.00 95.81 83 ARG A O 1
ATOM 655 N N . ARG A 1 84 ? 15.971 -5.835 -18.291 1.00 93.50 84 ARG A N 1
ATOM 656 C CA . ARG A 1 84 ? 15.933 -5.694 -16.825 1.00 93.50 84 ARG A CA 1
ATOM 657 C C . ARG A 1 84 ? 14.806 -4.799 -16.326 1.00 93.50 84 ARG A C 1
ATOM 659 O O . ARG A 1 84 ? 14.455 -4.926 -15.161 1.00 93.50 84 ARG A O 1
ATOM 666 N N . LEU A 1 85 ? 14.200 -3.975 -17.184 1.00 93.62 85 LEU A N 1
ATOM 667 C CA . LEU A 1 85 ? 13.006 -3.206 -16.820 1.00 93.62 85 LEU A CA 1
ATOM 668 C C . LEU A 1 85 ? 11.805 -4.102 -16.504 1.00 93.62 85 LEU A C 1
ATOM 670 O O . LEU A 1 85 ? 11.013 -3.759 -15.636 1.00 93.62 85 LEU A O 1
ATOM 674 N N . LYS A 1 86 ? 11.683 -5.265 -17.161 1.00 93.88 86 LYS A N 1
ATOM 675 C CA . LYS A 1 86 ? 10.478 -6.111 -17.148 1.00 93.88 86 LYS A CA 1
ATOM 676 C C . LYS A 1 86 ? 9.832 -6.347 -15.768 1.00 93.88 86 LYS A C 1
ATOM 678 O O . LYS A 1 86 ? 8.609 -6.299 -15.710 1.00 93.88 86 LYS A O 1
ATOM 683 N N . PRO A 1 87 ? 10.572 -6.626 -14.676 1.00 92.75 87 PRO A N 1
ATOM 684 C CA . PRO A 1 87 ? 9.970 -6.851 -13.359 1.00 92.75 87 PRO A CA 1
ATOM 685 C C . PRO A 1 87 ? 9.309 -5.609 -12.748 1.00 92.75 87 PRO A C 1
ATOM 687 O O . PRO A 1 87 ? 8.483 -5.755 -11.854 1.00 92.75 87 PRO A O 1
ATOM 690 N N . TYR A 1 88 ? 9.690 -4.414 -13.202 1.00 90.75 88 TYR A N 1
ATOM 691 C CA . TYR A 1 88 ? 9.215 -3.129 -12.687 1.00 90.75 88 TYR A CA 1
ATOM 692 C C . TYR A 1 88 ? 8.098 -2.514 -13.539 1.00 90.75 88 TYR A C 1
ATOM 694 O O . TYR A 1 88 ? 7.493 -1.541 -13.104 1.00 90.75 88 TYR A O 1
ATOM 702 N N . VAL A 1 89 ? 7.828 -3.090 -14.718 1.00 92.44 89 VAL A N 1
ATOM 703 C CA . VAL A 1 89 ? 6.821 -2.607 -15.671 1.00 92.44 89 VAL A CA 1
ATOM 704 C C . VAL A 1 89 ? 5.415 -2.831 -15.121 1.00 92.44 89 VAL A C 1
ATOM 706 O O . VAL A 1 89 ? 5.059 -3.951 -14.739 1.00 92.44 89 VAL A O 1
ATOM 709 N N . TYR A 1 90 ? 4.602 -1.776 -15.121 1.00 91.31 90 TYR A N 1
ATOM 710 C CA . TYR A 1 90 ? 3.192 -1.860 -14.746 1.00 91.31 90 TYR A CA 1
ATOM 711 C C . TYR A 1 90 ? 2.377 -2.654 -15.772 1.00 91.31 90 TYR A C 1
ATOM 713 O O . TYR A 1 90 ? 2.701 -2.708 -16.957 1.00 91.31 90 TYR A O 1
ATOM 721 N N . ALA A 1 91 ? 1.281 -3.278 -15.332 1.00 90.75 91 ALA A N 1
ATOM 722 C CA . ALA A 1 91 ? 0.449 -4.108 -16.207 1.00 90.75 91 ALA A CA 1
ATOM 723 C C . ALA A 1 91 ? -0.110 -3.312 -17.402 1.00 90.75 91 ALA A C 1
ATOM 725 O O . ALA A 1 91 ? -0.232 -3.837 -18.507 1.00 90.75 91 ALA A O 1
ATOM 726 N N . GLU A 1 92 ? -0.399 -2.034 -17.177 1.00 89.75 92 GLU A N 1
ATOM 727 C CA . GLU A 1 92 ? -0.960 -1.084 -18.132 1.00 89.75 92 GLU A CA 1
ATOM 728 C C . GLU A 1 92 ? 0.043 -0.641 -19.209 1.00 89.75 92 GLU A C 1
ATOM 730 O O . GLU A 1 92 ? -0.363 -0.146 -20.260 1.00 89.75 92 GLU A O 1
ATOM 735 N N . THR A 1 93 ? 1.346 -0.821 -18.979 1.00 94.38 93 THR A N 1
ATOM 736 C CA . THR A 1 93 ? 2.422 -0.311 -19.847 1.00 94.38 93 THR A CA 1
ATOM 737 C C . THR A 1 93 ? 3.216 -1.414 -20.544 1.00 94.38 93 THR A C 1
ATOM 739 O O . THR A 1 93 ? 4.104 -1.121 -21.352 1.00 94.38 93 THR A O 1
ATOM 742 N N . VAL A 1 94 ? 2.853 -2.683 -20.324 1.00 95.56 94 VAL A N 1
ATOM 743 C CA . VAL A 1 94 ? 3.487 -3.861 -20.942 1.00 95.56 94 VAL A CA 1
ATOM 744 C C . VAL A 1 94 ? 3.547 -3.758 -22.470 1.00 95.56 94 VAL A C 1
ATOM 746 O O . VAL A 1 94 ? 4.566 -4.105 -23.069 1.00 95.56 94 VAL A O 1
ATOM 749 N N . ASP A 1 95 ? 2.499 -3.252 -23.119 1.00 96.56 95 ASP A N 1
ATOM 750 C CA . ASP A 1 95 ? 2.470 -3.118 -24.581 1.00 96.56 95 ASP A CA 1
ATOM 751 C C . ASP A 1 95 ? 3.449 -2.049 -25.088 1.00 96.56 95 ASP A C 1
ATOM 753 O O . ASP A 1 95 ? 4.153 -2.262 -26.082 1.00 96.56 95 ASP A O 1
ATOM 757 N N . SER A 1 96 ? 3.560 -0.925 -24.373 1.00 96.50 96 SER A N 1
ATOM 758 C CA . SER A 1 96 ? 4.542 0.119 -24.685 1.00 96.50 96 SER A CA 1
ATOM 759 C C . SER A 1 96 ? 5.967 -0.392 -24.479 1.00 96.50 96 SER A C 1
ATOM 761 O O . SER A 1 96 ? 6.837 -0.151 -25.315 1.00 96.50 96 SER A O 1
ATOM 763 N N . TYR A 1 97 ? 6.196 -1.160 -23.411 1.00 97.44 97 TYR A N 1
ATOM 764 C CA . TYR A 1 97 ? 7.471 -1.822 -23.150 1.00 97.44 97 TYR A CA 1
ATOM 765 C C . TYR A 1 97 ? 7.858 -2.800 -24.270 1.00 97.44 97 TYR A C 1
ATOM 767 O O . TYR A 1 97 ? 8.978 -2.758 -24.779 1.00 97.44 97 TYR A O 1
ATOM 775 N N . ASN A 1 98 ? 6.928 -3.654 -24.707 1.00 97.50 98 ASN A N 1
ATOM 776 C CA . ASN A 1 98 ? 7.171 -4.594 -25.804 1.00 97.50 98 ASN A CA 1
ATOM 777 C C . ASN A 1 98 ? 7.459 -3.866 -27.126 1.00 97.50 98 ASN A C 1
ATOM 779 O O . ASN A 1 98 ? 8.315 -4.300 -27.899 1.00 97.50 98 ASN A O 1
ATOM 783 N N . THR A 1 99 ? 6.778 -2.744 -27.372 1.00 97.56 99 THR A N 1
ATOM 784 C CA . THR A 1 99 ? 7.003 -1.903 -28.556 1.00 97.56 99 THR A CA 1
ATOM 785 C C . THR A 1 99 ? 8.393 -1.265 -28.528 1.00 97.56 99 THR A C 1
ATOM 787 O O . THR A 1 99 ? 9.096 -1.304 -29.537 1.00 97.56 99 THR A O 1
ATOM 790 N N . LEU A 1 100 ? 8.832 -0.750 -27.373 1.00 98.00 100 LEU A N 1
ATOM 791 C CA . LEU A 1 100 ? 10.201 -0.267 -27.161 1.00 98.00 100 LEU A CA 1
ATOM 792 C C . LEU A 1 100 ? 11.234 -1.365 -27.448 1.00 98.00 100 LEU A C 1
ATOM 794 O O . LEU A 1 100 ? 12.213 -1.118 -28.149 1.00 98.00 100 LEU A O 1
ATOM 798 N N . LEU A 1 101 ? 11.002 -2.581 -26.950 1.00 97.25 101 LEU A N 1
ATOM 799 C CA . LEU A 1 101 ? 11.903 -3.719 -27.143 1.00 97.25 101 LEU A CA 1
ATOM 800 C C . LEU A 1 101 ? 12.048 -4.083 -28.627 1.00 97.25 101 LEU A C 1
ATOM 802 O O . LEU A 1 101 ? 13.164 -4.233 -29.117 1.00 97.25 101 LEU A O 1
ATOM 806 N N . ALA A 1 102 ? 10.933 -4.132 -29.360 1.00 96.88 102 ALA A N 1
ATOM 807 C CA . ALA A 1 102 ? 10.938 -4.368 -30.803 1.00 96.88 102 ALA A CA 1
ATOM 808 C C . ALA A 1 102 ? 11.603 -3.221 -31.589 1.00 96.88 102 ALA A C 1
ATOM 810 O O . ALA A 1 102 ? 12.319 -3.465 -32.561 1.00 96.88 102 ALA A O 1
ATOM 811 N N . GLY A 1 103 ? 11.391 -1.969 -31.165 1.00 96.69 103 GLY A N 1
ATOM 812 C CA . GLY A 1 103 ? 12.060 -0.799 -31.736 1.00 96.69 103 GLY A CA 1
ATOM 813 C C . GLY A 1 103 ? 13.576 -0.868 -31.559 1.00 96.69 103 GLY A C 1
ATOM 814 O O . GLY A 1 103 ? 14.321 -0.676 -32.523 1.00 96.69 103 GLY A O 1
ATOM 815 N N . TYR A 1 104 ? 14.021 -1.235 -30.356 1.00 97.62 104 TYR A N 1
ATOM 816 C CA . TYR A 1 104 ? 15.430 -1.448 -30.064 1.00 97.62 104 TYR A CA 1
ATOM 817 C C . TYR A 1 104 ? 16.023 -2.611 -30.866 1.00 97.62 104 TYR A C 1
ATOM 819 O O . TYR A 1 104 ? 17.126 -2.471 -31.379 1.00 97.62 104 TYR A O 1
ATOM 827 N N . ASP A 1 105 ? 15.313 -3.728 -31.040 1.00 96.62 105 ASP A N 1
ATOM 828 C CA . ASP A 1 105 ? 15.811 -4.859 -31.836 1.00 96.62 105 ASP A CA 1
ATOM 829 C C . ASP A 1 105 ? 16.109 -4.449 -33.296 1.00 96.62 105 ASP A C 1
ATOM 831 O O . ASP A 1 105 ? 17.110 -4.880 -33.876 1.00 96.62 105 ASP A O 1
ATOM 835 N N . ALA A 1 106 ? 15.293 -3.561 -33.878 1.00 94.69 106 ALA A N 1
ATOM 836 C CA . ALA A 1 106 ? 15.534 -3.009 -35.212 1.00 94.69 106 ALA A CA 1
ATOM 837 C C . ALA A 1 106 ? 16.753 -2.066 -35.261 1.00 94.69 106 ALA A C 1
ATOM 839 O O . ALA A 1 106 ? 17.531 -2.108 -36.217 1.00 94.69 106 ALA A O 1
ATOM 840 N N . LEU A 1 107 ? 16.938 -1.229 -34.234 1.00 97.75 107 LEU A N 1
ATOM 841 C CA . LEU A 1 107 ? 18.118 -0.368 -34.095 1.00 97.75 107 LEU A CA 1
ATOM 842 C C . LEU A 1 107 ? 19.398 -1.191 -33.891 1.00 97.75 107 LEU A C 1
ATOM 844 O O . LEU A 1 107 ? 20.406 -0.958 -34.560 1.00 97.75 107 LEU A O 1
ATOM 848 N N . HIS A 1 108 ? 19.328 -2.193 -33.017 1.00 97.38 108 HIS A N 1
ATOM 849 C CA . HIS A 1 108 ? 20.401 -3.132 -32.730 1.00 97.38 108 HIS A CA 1
ATOM 850 C C . HIS A 1 108 ? 20.884 -3.831 -34.005 1.00 97.38 108 HIS A C 1
ATOM 852 O O . HIS A 1 108 ? 22.090 -3.926 -34.210 1.00 97.38 108 HIS A O 1
ATOM 858 N N . ASP A 1 109 ? 19.986 -4.303 -34.882 1.00 95.81 109 ASP A N 1
ATOM 859 C CA . ASP A 1 109 ? 20.390 -4.893 -36.171 1.00 95.81 109 ASP A CA 1
ATOM 860 C C . ASP A 1 109 ? 21.187 -3.898 -37.031 1.00 95.81 109 ASP A C 1
ATOM 862 O O . ASP A 1 109 ? 22.227 -4.248 -37.594 1.00 95.81 109 ASP A O 1
ATOM 866 N N . GLY A 1 110 ? 20.756 -2.634 -37.074 1.00 95.88 110 GLY A N 1
ATOM 867 C CA . GLY A 1 110 ? 21.468 -1.557 -37.763 1.00 95.88 110 GLY A CA 1
ATOM 868 C C . GLY A 1 110 ? 22.896 -1.368 -37.248 1.00 95.88 110 GLY A C 1
ATOM 869 O O . GLY A 1 110 ? 23.848 -1.443 -38.031 1.00 95.88 110 GLY A O 1
ATOM 870 N N . TRP A 1 111 ? 23.056 -1.187 -35.936 1.00 97.44 111 TRP A N 1
ATOM 871 C CA . TRP A 1 111 ? 24.368 -1.040 -35.297 1.00 97.44 111 TRP A CA 1
ATOM 872 C C . TRP A 1 111 ? 25.233 -2.300 -35.422 1.00 97.44 111 TRP A C 1
ATOM 874 O O . TRP A 1 111 ? 26.422 -2.219 -35.727 1.00 97.44 111 TRP A O 1
ATOM 884 N N . TYR A 1 112 ? 24.646 -3.487 -35.276 1.00 96.38 112 TYR A N 1
ATOM 885 C CA . TYR A 1 112 ? 25.358 -4.752 -35.442 1.00 96.38 112 TYR A CA 1
ATOM 886 C C . TYR A 1 112 ? 25.942 -4.884 -36.854 1.00 96.38 112 TYR A C 1
ATOM 888 O O . TYR A 1 112 ? 27.126 -5.194 -37.028 1.00 96.38 112 TYR A O 1
ATOM 896 N N . ARG A 1 113 ? 25.124 -4.616 -37.880 1.00 95.50 113 ARG A N 1
ATOM 897 C CA . ARG A 1 113 ? 25.559 -4.654 -39.281 1.00 95.50 113 ARG A CA 1
ATOM 898 C C . ARG A 1 113 ? 26.574 -3.558 -39.591 1.00 95.50 113 ARG A C 1
ATOM 900 O O . ARG A 1 113 ? 27.424 -3.778 -40.450 1.00 95.50 113 ARG A O 1
ATOM 907 N N . PHE A 1 114 ? 26.527 -2.424 -38.890 1.00 95.56 114 PHE A N 1
ATOM 908 C CA . PHE A 1 114 ? 27.560 -1.395 -38.975 1.00 95.56 114 PHE A CA 1
ATOM 909 C C . PHE A 1 114 ? 28.923 -1.925 -38.514 1.00 95.56 114 PHE A C 1
ATOM 911 O O . PHE A 1 114 ? 29.853 -1.927 -39.315 1.00 95.56 114 PHE A O 1
ATOM 918 N N . TYR A 1 115 ? 29.036 -2.473 -37.299 1.00 94.75 115 TYR A N 1
ATOM 919 C CA . TYR A 1 115 ? 30.310 -3.009 -36.793 1.00 94.75 115 TYR A CA 1
ATOM 920 C C . TYR A 1 115 ? 30.868 -4.145 -37.661 1.00 94.75 115 TYR A C 1
ATOM 922 O O . TYR A 1 115 ? 32.051 -4.154 -37.999 1.00 94.75 115 TYR A O 1
ATOM 930 N N . VAL A 1 116 ? 30.024 -5.101 -38.064 1.00 93.25 116 VAL A N 1
ATOM 931 C CA . VAL A 1 116 ? 30.457 -6.238 -38.900 1.00 93.25 116 VAL A CA 1
ATOM 932 C C . VAL A 1 116 ? 30.835 -5.787 -40.316 1.00 93.25 116 VAL A C 1
ATOM 934 O O . VAL A 1 116 ? 31.770 -6.325 -40.910 1.00 93.25 116 VAL A O 1
ATOM 937 N N . GLY A 1 117 ? 30.117 -4.798 -40.854 1.00 92.19 117 GLY A N 1
ATOM 938 C CA . GLY A 1 117 ? 30.322 -4.239 -42.189 1.00 92.19 117 GLY A CA 1
ATOM 939 C C . GLY A 1 117 ? 31.353 -3.104 -42.262 1.00 92.19 117 GLY A C 1
ATOM 940 O O . GLY A 1 117 ? 31.546 -2.518 -43.331 1.00 92.19 117 GLY A O 1
ATOM 941 N N . TYR A 1 118 ? 31.992 -2.743 -41.145 1.00 92.75 118 TYR A N 1
ATOM 942 C CA . TYR A 1 118 ? 32.832 -1.548 -41.064 1.00 92.75 118 TYR A CA 1
ATOM 943 C C . TYR A 1 118 ? 34.048 -1.641 -41.995 1.00 92.75 118 TYR A C 1
ATOM 945 O O . TYR A 1 118 ? 34.174 -0.850 -42.931 1.00 92.75 118 TYR A O 1
ATOM 953 N N . ASN A 1 119 ? 34.880 -2.674 -41.811 1.00 91.38 119 ASN A N 1
ATOM 954 C CA . ASN A 1 119 ? 36.147 -2.854 -42.534 1.00 91.38 119 ASN A CA 1
ATOM 955 C C . ASN A 1 119 ? 35.993 -3.271 -44.005 1.00 91.38 119 ASN A C 1
ATOM 957 O O . ASN A 1 119 ? 36.945 -3.161 -44.775 1.00 91.38 119 ASN A O 1
ATOM 961 N N . ASN A 1 120 ? 34.835 -3.804 -44.400 1.00 88.62 120 ASN A N 1
ATOM 962 C CA . ASN A 1 120 ? 34.590 -4.307 -45.756 1.00 88.62 120 ASN A CA 1
ATOM 963 C C . ASN A 1 120 ? 33.740 -3.345 -46.607 1.00 88.62 120 ASN A C 1
ATOM 965 O O . ASN A 1 120 ? 33.300 -3.723 -47.692 1.00 88.62 120 ASN A O 1
ATOM 969 N N . ASN A 1 121 ? 33.506 -2.118 -46.125 1.00 82.38 121 ASN A N 1
ATOM 970 C CA . ASN A 1 121 ? 32.651 -1.110 -46.757 1.00 82.38 121 ASN A CA 1
ATOM 971 C C . ASN A 1 121 ? 31.206 -1.578 -47.022 1.00 82.38 121 ASN A C 1
ATOM 973 O O . ASN A 1 121 ? 30.550 -1.077 -47.932 1.00 82.38 121 ASN A O 1
ATOM 977 N N . GLN A 1 122 ? 30.685 -2.498 -46.205 1.00 87.94 122 GLN A N 1
ATOM 978 C CA . GLN A 1 122 ? 29.296 -2.973 -46.264 1.00 87.94 122 GLN A CA 1
ATOM 979 C C . GLN A 1 122 ? 28.454 -2.440 -45.094 1.00 87.94 122 GLN A C 1
ATOM 981 O O . GLN A 1 122 ? 27.527 -3.113 -44.636 1.00 87.94 122 GLN A O 1
ATOM 986 N N . THR A 1 123 ? 28.762 -1.238 -44.594 1.00 88.62 123 THR A N 1
ATOM 987 C CA . THR A 1 123 ? 27.939 -0.581 -43.572 1.00 88.62 123 THR A CA 1
ATOM 988 C C . THR A 1 123 ? 26.563 -0.228 -44.146 1.00 88.62 123 THR A C 1
ATOM 990 O O . THR A 1 123 ? 26.450 0.170 -45.310 1.00 88.62 123 THR A O 1
ATOM 993 N N . PRO A 1 124 ? 25.484 -0.373 -43.361 1.00 89.25 124 PRO A N 1
ATOM 994 C CA . PRO A 1 124 ? 24.186 0.167 -43.738 1.00 89.25 124 PRO A CA 1
ATOM 995 C C . PRO A 1 124 ? 24.236 1.703 -43.779 1.00 89.25 124 PRO A C 1
ATOM 997 O O . PRO A 1 124 ? 25.150 2.329 -43.257 1.00 89.25 124 PRO A O 1
ATOM 1000 N N . SER A 1 125 ? 23.228 2.317 -44.399 1.00 88.06 125 SER A N 1
ATOM 1001 C CA . SER A 1 125 ? 23.102 3.779 -44.438 1.00 88.06 125 SER A CA 1
ATOM 1002 C C . SER A 1 125 ? 22.898 4.354 -43.032 1.00 88.06 125 SER A C 1
ATOM 1004 O O . SER A 1 125 ? 21.921 3.990 -42.372 1.00 88.06 125 SER A O 1
ATOM 1006 N N . THR A 1 126 ? 23.755 5.297 -42.631 1.00 87.50 126 THR A N 1
ATOM 1007 C CA . THR A 1 126 ? 23.703 6.007 -41.339 1.00 87.50 126 THR A CA 1
ATOM 1008 C C . THR A 1 126 ? 22.352 6.690 -41.125 1.00 87.50 126 THR A C 1
ATOM 1010 O O . THR A 1 126 ? 21.748 6.531 -40.077 1.00 87.50 126 THR A O 1
ATOM 1013 N N . ILE A 1 127 ? 21.752 7.258 -42.178 1.00 90.75 127 ILE A N 1
ATOM 1014 C CA . ILE A 1 127 ? 20.394 7.841 -42.145 1.00 90.75 127 ILE A CA 1
ATOM 1015 C C . ILE A 1 127 ? 19.326 6.831 -41.675 1.00 90.75 127 ILE A C 1
ATOM 1017 O O . ILE A 1 127 ? 18.345 7.200 -41.025 1.00 90.75 127 ILE A O 1
ATOM 1021 N N . LYS A 1 128 ? 19.461 5.542 -42.029 1.00 91.62 128 LYS A N 1
ATOM 1022 C CA . LYS A 1 128 ? 18.524 4.503 -41.563 1.00 91.62 128 LYS A CA 1
ATOM 1023 C C . LYS A 1 128 ? 18.739 4.182 -40.085 1.00 91.62 128 LYS A C 1
ATOM 1025 O O . LYS A 1 128 ? 17.748 3.955 -39.395 1.00 91.62 128 LYS A O 1
ATOM 1030 N N . ILE A 1 129 ? 19.994 4.172 -39.629 1.00 94.69 129 ILE A N 1
ATOM 1031 C CA . ILE A 1 129 ? 20.353 3.983 -38.218 1.00 94.69 129 ILE A CA 1
ATOM 1032 C C . ILE A 1 129 ? 19.834 5.162 -37.394 1.00 94.69 129 ILE A C 1
ATOM 1034 O O . ILE A 1 129 ? 19.051 4.934 -36.482 1.00 94.69 129 ILE A O 1
ATOM 1038 N N . GLU A 1 130 ? 20.135 6.399 -37.791 1.00 95.19 130 GLU A N 1
ATOM 1039 C CA . GLU A 1 130 ? 19.675 7.623 -37.120 1.00 95.19 130 GLU A CA 1
ATOM 1040 C C . GLU A 1 130 ? 18.147 7.656 -36.977 1.00 95.19 130 GLU A C 1
ATOM 1042 O O . GLU A 1 130 ? 17.604 8.023 -35.936 1.00 95.19 130 GLU A O 1
ATOM 1047 N N . ARG A 1 131 ? 17.414 7.219 -38.012 1.00 95.94 131 ARG A N 1
ATOM 1048 C CA . ARG A 1 131 ? 15.949 7.118 -37.949 1.00 95.94 131 ARG A CA 1
ATOM 1049 C C . ARG A 1 131 ? 15.483 6.051 -36.959 1.00 95.94 131 ARG A C 1
ATOM 1051 O O . ARG A 1 131 ? 14.517 6.284 -36.237 1.00 95.94 131 ARG A O 1
ATOM 1058 N N . ALA A 1 132 ? 16.127 4.884 -36.944 1.00 96.44 132 ALA A N 1
ATOM 1059 C CA . ALA A 1 132 ? 15.816 3.824 -35.986 1.00 96.44 132 ALA A CA 1
ATOM 1060 C C . ALA A 1 132 ? 16.165 4.247 -34.547 1.00 96.44 132 ALA A C 1
ATOM 1062 O O . ALA A 1 132 ? 15.407 3.946 -33.623 1.00 96.44 132 ALA A O 1
ATOM 1063 N N . PHE A 1 133 ? 17.250 5.005 -34.371 1.00 98.12 133 PHE A N 1
ATOM 1064 C CA . PHE A 1 133 ? 17.661 5.601 -33.105 1.00 98.12 133 PHE A CA 1
ATOM 1065 C C . PHE A 1 133 ? 16.620 6.607 -32.619 1.00 98.12 133 PHE A C 1
ATOM 1067 O O . PHE A 1 133 ? 16.080 6.445 -31.527 1.00 98.12 133 PHE A O 1
ATOM 1074 N N . ALA A 1 134 ? 16.246 7.575 -33.461 1.00 97.81 134 ALA A N 1
ATOM 1075 C CA . ALA A 1 134 ? 15.213 8.558 -33.142 1.00 97.81 134 ALA A CA 1
ATOM 1076 C C . ALA A 1 134 ? 13.875 7.890 -32.784 1.00 97.81 134 ALA A C 1
ATOM 1078 O O . ALA A 1 134 ? 13.239 8.268 -31.801 1.00 97.81 134 ALA A O 1
ATOM 1079 N N . ASN A 1 135 ? 13.473 6.854 -33.529 1.00 97.88 135 ASN A N 1
ATOM 1080 C CA . ASN A 1 135 ? 12.274 6.077 -33.222 1.00 97.88 135 ASN A CA 1
ATOM 1081 C C . ASN A 1 135 ? 12.379 5.360 -31.866 1.00 97.88 135 ASN A C 1
ATOM 1083 O O . ASN A 1 135 ? 11.440 5.394 -31.082 1.00 97.88 135 ASN A O 1
ATOM 1087 N N . THR A 1 136 ? 13.520 4.743 -31.558 1.00 98.12 136 THR A N 1
ATOM 1088 C CA . THR A 1 136 ? 13.736 4.054 -30.274 1.00 98.12 136 THR A CA 1
ATOM 1089 C C . THR A 1 136 ? 13.737 5.035 -29.102 1.00 98.12 136 THR A C 1
ATOM 1091 O O . THR A 1 136 ? 13.133 4.757 -28.071 1.00 98.12 136 THR A O 1
ATOM 1094 N N . MET A 1 137 ? 14.346 6.211 -29.269 1.00 98.31 137 MET A N 1
ATOM 1095 C CA . MET A 1 137 ? 14.329 7.283 -28.270 1.00 98.31 137 MET A CA 1
ATOM 1096 C C . MET A 1 137 ? 12.919 7.825 -28.026 1.00 98.31 137 MET A C 1
ATOM 1098 O O . MET A 1 137 ? 12.562 8.098 -26.878 1.00 98.31 137 MET A O 1
ATOM 1102 N N . GLN A 1 138 ? 12.108 7.940 -29.082 1.00 97.88 138 GLN A N 1
ATOM 1103 C CA . GLN A 1 138 ? 10.699 8.300 -28.957 1.00 97.88 138 GLN A CA 1
ATOM 1104 C C . GLN A 1 138 ? 9.927 7.224 -28.188 1.00 97.88 138 GLN A C 1
ATOM 1106 O O . GLN A 1 138 ? 9.274 7.547 -27.204 1.00 97.88 138 GLN A O 1
ATOM 1111 N N . LEU A 1 139 ? 10.072 5.949 -28.562 1.00 97.94 139 LEU A N 1
ATOM 1112 C CA . LEU A 1 139 ? 9.425 4.830 -27.868 1.00 97.94 139 LEU A CA 1
ATOM 1113 C C . LEU A 1 139 ? 9.831 4.739 -26.392 1.00 97.94 139 LEU A C 1
ATOM 1115 O O . LEU A 1 139 ? 8.996 4.425 -25.548 1.00 97.94 139 LEU A O 1
ATOM 1119 N N . LEU A 1 140 ? 11.094 5.037 -26.068 1.00 97.50 140 LEU A N 1
ATOM 1120 C CA . LEU A 1 140 ? 11.577 5.093 -24.688 1.00 97.50 140 LEU A CA 1
ATOM 1121 C C . LEU A 1 140 ? 10.903 6.233 -23.917 1.00 97.50 140 LEU A C 1
ATOM 1123 O O . LEU A 1 140 ? 10.491 6.039 -22.780 1.00 97.50 140 LEU A O 1
ATOM 1127 N N . SER A 1 141 ? 10.762 7.405 -24.543 1.00 96.69 141 SER A N 1
ATOM 1128 C CA . SER A 1 141 ? 10.075 8.560 -23.958 1.00 96.69 141 SER A CA 1
ATOM 1129 C C . SER A 1 141 ? 8.574 8.328 -23.769 1.00 96.69 141 SER A C 1
ATOM 1131 O O . SER A 1 141 ? 8.008 8.762 -22.764 1.00 96.69 141 SER A O 1
ATOM 1133 N N . ASP A 1 142 ? 7.928 7.656 -24.723 1.00 95.88 142 ASP A N 1
ATOM 1134 C CA . ASP A 1 142 ? 6.509 7.304 -24.656 1.00 95.88 142 ASP A CA 1
ATOM 1135 C C . ASP A 1 142 ? 6.273 6.271 -23.547 1.00 95.88 142 ASP A C 1
ATOM 1137 O O . ASP A 1 142 ? 5.379 6.454 -22.719 1.00 95.88 142 ASP A O 1
ATOM 1141 N N . PHE A 1 143 ? 7.128 5.243 -23.470 1.00 96.31 143 PHE A N 1
ATOM 1142 C CA . PHE A 1 143 ? 7.129 4.274 -22.373 1.00 96.31 143 PHE A CA 1
ATOM 1143 C C . PHE A 1 143 ? 7.310 4.965 -21.019 1.00 96.31 143 PHE A C 1
ATOM 1145 O O . PHE A 1 143 ? 6.479 4.774 -20.141 1.00 96.31 143 PHE A O 1
ATOM 1152 N N . GLU A 1 144 ? 8.331 5.814 -20.865 1.00 94.25 144 GLU A N 1
ATOM 1153 C CA . GLU A 1 144 ? 8.597 6.556 -19.625 1.00 94.25 144 GLU A CA 1
ATOM 1154 C C . GLU A 1 144 ? 7.385 7.392 -19.190 1.00 94.25 144 GLU A C 1
ATOM 1156 O O . GLU A 1 144 ? 6.993 7.378 -18.025 1.00 94.25 144 GLU A O 1
ATOM 1161 N N . SER A 1 145 ? 6.750 8.085 -20.138 1.00 93.44 145 SER A N 1
ATOM 1162 C CA . SER A 1 145 ? 5.583 8.925 -19.858 1.00 93.44 145 SER A CA 1
ATOM 1163 C C . SER A 1 145 ? 4.377 8.096 -19.409 1.00 93.44 145 SER A C 1
ATOM 1165 O O . SER A 1 145 ? 3.713 8.452 -18.435 1.00 93.44 145 SER A O 1
ATOM 1167 N N . LEU A 1 146 ? 4.096 6.980 -20.089 1.00 93.75 146 LEU A N 1
ATOM 1168 C CA . LEU A 1 146 ? 3.015 6.065 -19.712 1.00 93.75 146 LEU A CA 1
ATOM 1169 C C . LEU A 1 146 ? 3.290 5.378 -18.370 1.00 93.75 146 LEU A C 1
ATOM 1171 O O . LEU A 1 146 ? 2.370 5.212 -17.574 1.00 93.75 146 LEU A O 1
ATOM 1175 N N . GLU A 1 147 ? 4.546 5.034 -18.095 1.00 91.75 147 GLU A N 1
ATOM 1176 C CA . GLU A 1 147 ? 4.985 4.422 -16.840 1.00 91.75 147 GLU A CA 1
ATOM 1177 C C . GLU A 1 147 ? 4.795 5.368 -15.650 1.00 91.75 147 GLU A C 1
ATOM 1179 O O . GLU A 1 147 ? 4.272 4.964 -14.610 1.00 91.75 147 GLU A O 1
ATOM 1184 N N . ILE A 1 148 ? 5.141 6.650 -15.813 1.00 90.62 148 ILE A N 1
ATOM 1185 C CA . ILE A 1 148 ? 4.896 7.686 -14.800 1.00 90.62 148 ILE A CA 1
ATOM 1186 C C . ILE A 1 148 ? 3.391 7.847 -14.548 1.00 90.62 148 ILE A C 1
ATOM 1188 O O . ILE A 1 148 ? 2.968 7.917 -13.392 1.00 90.62 148 ILE A O 1
ATOM 1192 N N . LEU A 1 149 ? 2.573 7.866 -15.605 1.00 90.81 149 LEU A N 1
ATOM 1193 C CA . LEU A 1 149 ? 1.116 7.965 -15.480 1.00 90.81 149 LEU A CA 1
ATOM 1194 C C . LEU A 1 149 ? 0.509 6.741 -14.780 1.00 90.81 149 LEU A C 1
ATOM 1196 O O . LEU A 1 149 ? -0.373 6.899 -13.934 1.00 90.81 149 LEU A O 1
ATOM 1200 N N . ALA A 1 150 ? 0.983 5.534 -15.095 1.00 90.44 150 ALA A N 1
ATOM 1201 C CA . ALA A 1 150 ? 0.546 4.302 -14.442 1.00 90.44 150 ALA A CA 1
ATOM 1202 C C . ALA A 1 150 ? 0.922 4.299 -12.951 1.00 90.44 150 ALA A C 1
ATOM 1204 O O . ALA A 1 150 ? 0.069 4.030 -12.099 1.00 90.44 150 ALA A O 1
ATOM 1205 N N . ALA A 1 151 ? 2.153 4.705 -12.620 1.00 88.81 151 ALA A N 1
ATOM 1206 C CA . ALA A 1 151 ? 2.593 4.876 -11.238 1.00 88.81 151 ALA A CA 1
ATOM 1207 C C . ALA A 1 151 ? 1.706 5.883 -10.483 1.00 88.81 151 ALA A C 1
ATOM 1209 O O . ALA A 1 151 ? 1.256 5.613 -9.366 1.00 88.81 151 ALA A O 1
ATOM 1210 N N . GLU A 1 152 ? 1.395 7.032 -11.094 1.00 86.44 152 GLU A N 1
ATOM 1211 C CA . GLU A 1 152 ? 0.527 8.045 -10.492 1.00 86.44 152 GLU A CA 1
ATOM 1212 C C . GLU A 1 152 ? -0.887 7.498 -10.242 1.00 86.44 152 GLU A C 1
ATOM 1214 O O . GLU A 1 152 ? -1.395 7.596 -9.119 1.00 86.44 152 GLU A O 1
ATOM 1219 N N . GLN A 1 153 ? -1.504 6.846 -11.231 1.00 85.38 153 GLN A N 1
ATOM 1220 C CA . GLN A 1 153 ? -2.832 6.245 -11.074 1.00 85.38 153 GLN A CA 1
ATOM 1221 C C . GLN A 1 153 ? -2.872 5.220 -9.937 1.00 85.38 153 GLN A C 1
ATOM 1223 O O . GLN A 1 153 ? -3.760 5.278 -9.079 1.00 85.38 153 GLN A O 1
ATOM 1228 N N . GLN A 1 154 ? -1.873 4.342 -9.862 1.00 82.06 154 GLN A N 1
ATOM 1229 C CA . GLN A 1 154 ? -1.805 3.332 -8.814 1.00 82.06 154 GLN A CA 1
ATOM 1230 C C . GLN A 1 154 ? -1.658 3.963 -7.418 1.00 82.06 154 GLN A C 1
ATOM 1232 O O . GLN A 1 154 ? -2.280 3.507 -6.451 1.00 82.06 154 GLN A O 1
ATOM 1237 N N . THR A 1 155 ? -0.896 5.058 -7.291 1.00 80.62 155 THR A N 1
ATOM 1238 C CA . THR A 1 155 ? -0.812 5.796 -6.019 1.00 80.62 155 THR A CA 1
ATOM 1239 C C . THR A 1 155 ? -2.139 6.459 -5.640 1.00 80.62 155 THR A C 1
ATOM 1241 O O . THR A 1 155 ? -2.511 6.434 -4.462 1.00 80.62 155 THR A O 1
ATOM 1244 N N . LEU A 1 156 ? -2.892 7.003 -6.603 1.00 80.75 156 LEU A N 1
ATOM 1245 C CA . LEU A 1 156 ? -4.187 7.649 -6.363 1.00 80.75 156 LEU A CA 1
ATOM 1246 C C . LEU A 1 156 ? -5.255 6.659 -5.886 1.00 80.75 156 LEU A C 1
ATOM 1248 O O . LEU A 1 156 ? -6.004 6.958 -4.948 1.00 80.75 156 LEU A O 1
ATOM 1252 N N . ASP A 1 157 ? -5.317 5.466 -6.469 1.00 76.81 157 ASP A N 1
ATOM 1253 C CA . ASP A 1 157 ?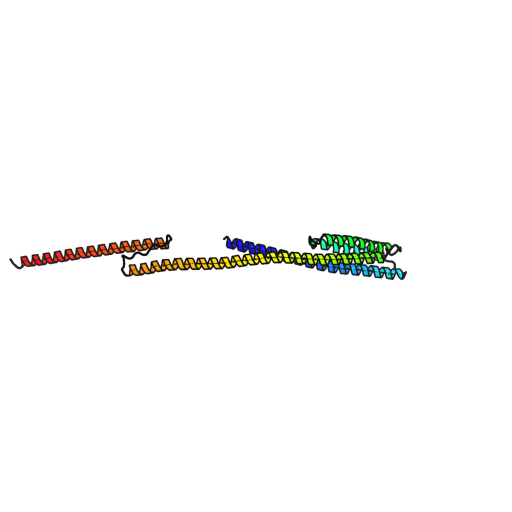 -6.286 4.447 -6.055 1.00 76.81 157 ASP A CA 1
ATOM 1254 C C . ASP A 1 157 ? -5.963 3.867 -4.670 1.00 76.81 157 ASP A C 1
ATOM 1256 O O . ASP A 1 157 ? -6.857 3.691 -3.828 1.00 76.81 157 ASP A O 1
ATOM 1260 N N . LEU A 1 158 ? -4.674 3.721 -4.347 1.00 75.25 158 LEU A N 1
ATOM 1261 C CA . LEU A 1 158 ? -4.232 3.417 -2.985 1.00 75.25 158 LEU A CA 1
ATOM 1262 C C . LEU A 1 158 ? -4.538 4.559 -2.001 1.00 75.25 158 LEU A C 1
ATOM 1264 O O . LEU A 1 158 ? -4.780 4.315 -0.814 1.00 75.25 158 LEU A O 1
ATOM 1268 N N . GLN A 1 159 ? -4.535 5.822 -2.436 1.00 76.31 159 GLN A N 1
ATOM 1269 C CA . GLN A 1 159 ? -4.922 6.957 -1.589 1.00 76.31 159 GLN A CA 1
ATOM 1270 C C . GLN A 1 159 ? -6.409 6.963 -1.243 1.00 76.31 159 GLN A C 1
ATOM 1272 O O . GLN A 1 159 ? -6.750 7.175 -0.074 1.00 76.31 159 GLN A O 1
ATOM 1277 N N . LYS A 1 160 ? -7.290 6.688 -2.210 1.00 77.50 160 LYS A N 1
ATOM 1278 C CA . LYS A 1 160 ? -8.739 6.588 -1.962 1.00 77.50 160 LYS A CA 1
ATOM 1279 C C . LYS A 1 160 ? -9.048 5.501 -0.932 1.00 77.50 160 LYS A C 1
ATOM 1281 O O . LYS A 1 160 ? -9.773 5.760 0.029 1.00 77.50 160 LYS A O 1
ATOM 1286 N N . THR A 1 161 ? -8.432 4.331 -1.095 1.00 75.62 161 THR A N 1
ATOM 1287 C CA . THR A 1 161 ? -8.627 3.174 -0.211 1.00 75.62 161 THR A CA 1
ATOM 1288 C C . THR A 1 161 ? -8.179 3.467 1.220 1.00 75.62 161 THR A C 1
ATOM 1290 O O . THR A 1 161 ? -8.930 3.235 2.166 1.00 75.62 161 THR A O 1
ATOM 1293 N N . VAL A 1 162 ? -7.000 4.069 1.407 1.00 77.88 162 VAL A N 1
ATOM 1294 C CA . VAL A 1 162 ? -6.514 4.414 2.756 1.00 77.88 162 VAL A CA 1
ATOM 1295 C C . VAL A 1 162 ? -7.371 5.483 3.422 1.00 77.88 162 VAL A C 1
ATOM 1297 O O . VAL A 1 162 ? -7.760 5.300 4.570 1.00 77.88 162 VAL A O 1
ATOM 1300 N N . ARG A 1 163 ? -7.746 6.562 2.718 1.00 78.75 163 ARG A N 1
ATOM 1301 C CA . ARG A 1 163 ? -8.597 7.611 3.314 1.00 78.75 163 ARG A CA 1
ATOM 1302 C C . ARG A 1 163 ? -9.954 7.072 3.761 1.00 78.75 163 ARG A C 1
ATOM 1304 O O . ARG A 1 163 ? -10.518 7.566 4.739 1.00 78.75 163 ARG A O 1
ATOM 1311 N N . PHE A 1 164 ? -10.494 6.095 3.039 1.00 80.94 164 PHE A N 1
ATOM 1312 C CA . PHE A 1 164 ? -11.722 5.409 3.418 1.00 80.94 164 PHE A CA 1
ATOM 1313 C C . PHE A 1 164 ? -11.534 4.594 4.707 1.00 80.94 164 PHE A C 1
ATOM 1315 O O . PHE A 1 164 ? -12.280 4.792 5.669 1.00 80.94 164 PHE A O 1
ATOM 1322 N N . THR A 1 165 ? -10.491 3.762 4.770 1.00 81.75 165 THR A N 1
ATOM 1323 C CA . THR A 1 165 ? -10.161 2.956 5.958 1.00 81.75 165 THR A CA 1
ATOM 1324 C C . THR A 1 165 ? -9.847 3.819 7.187 1.00 81.75 165 THR A C 1
ATOM 1326 O O . THR A 1 165 ? -10.295 3.502 8.292 1.00 81.75 165 THR A O 1
ATOM 1329 N N . ASP A 1 166 ? -9.160 4.952 7.014 1.00 82.00 166 ASP A N 1
ATOM 1330 C CA . ASP A 1 166 ? -8.845 5.893 8.098 1.00 82.00 166 ASP A CA 1
ATOM 1331 C C . ASP A 1 166 ? -10.114 6.517 8.695 1.00 82.00 166 ASP A C 1
ATOM 1333 O O . ASP A 1 166 ? -10.263 6.597 9.916 1.00 82.00 166 ASP A O 1
ATOM 1337 N N . ARG A 1 167 ? -11.077 6.911 7.849 1.00 85.19 167 ARG A N 1
ATOM 1338 C CA . ARG A 1 167 ? -12.372 7.446 8.306 1.00 85.19 167 ARG A CA 1
ATOM 1339 C C . ARG A 1 167 ? -13.177 6.411 9.084 1.00 85.19 167 ARG A C 1
ATOM 1341 O O . ARG A 1 167 ? -13.773 6.757 10.105 1.00 85.19 167 ARG A O 1
ATOM 1348 N N . ILE A 1 168 ? -13.187 5.159 8.630 1.00 87.31 168 ILE A N 1
ATOM 1349 C CA . ILE A 1 168 ? -13.850 4.059 9.343 1.00 87.31 168 ILE A CA 1
ATOM 1350 C C . ILE A 1 168 ? -13.198 3.850 10.709 1.00 87.31 168 ILE A C 1
ATOM 1352 O O . ILE A 1 168 ? -13.895 3.824 11.722 1.00 87.31 168 ILE A O 1
ATOM 1356 N N . THR A 1 169 ? -11.866 3.777 10.748 1.00 84.00 169 THR A N 1
ATOM 1357 C CA . THR A 1 169 ? -11.102 3.589 11.990 1.00 84.00 169 THR A CA 1
ATOM 1358 C C . THR A 1 169 ? -11.381 4.711 12.989 1.00 84.00 169 THR A C 1
ATOM 1360 O O . THR A 1 169 ? -11.696 4.438 14.147 1.00 84.00 169 THR A O 1
ATOM 1363 N N . LEU A 1 170 ? -11.351 5.971 12.540 1.00 87.56 170 LEU A N 1
ATOM 1364 C CA . LEU A 1 170 ? -11.678 7.125 13.378 1.00 87.56 170 LEU A CA 1
ATOM 1365 C C . LEU A 1 170 ? -13.117 7.056 13.906 1.00 87.56 170 LEU A C 1
ATOM 1367 O O . LEU A 1 170 ? -13.355 7.312 15.084 1.00 87.56 170 LEU A O 1
ATOM 1371 N N . THR A 1 171 ? -14.074 6.679 13.056 1.00 90.06 171 THR A N 1
ATOM 1372 C CA . THR A 1 171 ? -15.489 6.573 13.440 1.00 90.06 171 THR A CA 1
ATOM 1373 C C . THR A 1 171 ? -15.698 5.499 14.505 1.00 90.06 171 THR A C 1
ATOM 1375 O O . THR A 1 171 ? -16.353 5.758 15.512 1.00 90.06 171 THR A O 1
ATOM 1378 N N . ILE A 1 172 ? -15.103 4.315 14.329 1.00 88.38 172 ILE A N 1
ATOM 1379 C CA . ILE A 1 172 ? -15.166 3.220 15.309 1.00 88.38 172 ILE A CA 1
ATOM 1380 C C . ILE A 1 172 ? -14.520 3.640 16.630 1.00 88.38 172 ILE A C 1
ATOM 1382 O O . ILE A 1 172 ? -15.063 3.360 17.700 1.00 88.38 172 ILE A O 1
ATOM 1386 N N . TYR A 1 173 ? -13.384 4.335 16.573 1.00 86.88 173 TYR A N 1
ATOM 1387 C CA . TYR A 1 173 ? -12.693 4.816 17.763 1.00 86.88 173 TYR A CA 1
ATOM 1388 C C . TYR A 1 173 ? -13.546 5.822 18.549 1.00 86.88 173 TYR A C 1
ATOM 1390 O O . TYR A 1 173 ? -13.774 5.642 19.746 1.00 86.88 173 TYR A O 1
ATOM 1398 N N . LEU A 1 174 ? -14.100 6.830 17.867 1.00 92.00 174 LEU A N 1
ATOM 1399 C CA . LEU A 1 174 ? -14.996 7.814 18.479 1.00 92.00 174 LEU A CA 1
ATOM 1400 C C . LEU A 1 174 ? -16.267 7.166 19.034 1.00 92.00 174 LEU A C 1
ATOM 1402 O O . LEU A 1 174 ? -16.682 7.484 20.147 1.00 92.00 174 LEU A O 1
ATOM 1406 N N . PHE A 1 175 ? -16.852 6.219 18.299 1.00 93.00 175 PHE A N 1
ATOM 1407 C CA . PHE A 1 175 ? -18.008 5.457 18.760 1.00 93.00 175 PHE A CA 1
ATOM 1408 C C . PHE A 1 175 ? -17.689 4.649 20.022 1.00 93.00 175 PHE A C 1
ATOM 1410 O O . PHE A 1 175 ? -18.476 4.645 20.964 1.00 93.00 175 PHE A O 1
ATOM 1417 N N . THR A 1 176 ? -16.515 4.019 20.085 1.00 90.19 176 THR A N 1
ATOM 1418 C CA . THR A 1 176 ? -16.072 3.252 21.259 1.00 90.19 176 THR A CA 1
ATOM 1419 C C . THR A 1 176 ? -15.907 4.149 22.481 1.00 90.19 176 THR A C 1
ATOM 1421 O O . THR A 1 176 ? -16.357 3.785 23.569 1.00 90.19 176 THR A O 1
ATOM 1424 N N . ILE A 1 177 ? -15.309 5.334 22.315 1.00 92.75 177 ILE A N 1
ATOM 1425 C CA . ILE A 1 177 ? -15.196 6.325 23.392 1.00 92.75 177 ILE A CA 1
ATOM 1426 C C . ILE A 1 177 ? -16.589 6.748 23.857 1.00 92.75 177 ILE A C 1
ATOM 1428 O O . ILE A 1 177 ? -16.882 6.668 25.048 1.00 92.75 177 ILE A O 1
ATOM 1432 N N . ALA A 1 178 ? -17.461 7.144 22.927 1.00 95.38 178 ALA A N 1
ATOM 1433 C CA . ALA A 1 178 ? -18.816 7.584 23.245 1.00 95.38 178 ALA A CA 1
ATOM 1434 C C . ALA A 1 178 ? -19.614 6.496 23.980 1.00 95.38 178 ALA A C 1
ATOM 1436 O O . ALA A 1 178 ? -20.245 6.773 24.999 1.00 95.38 178 ALA A O 1
ATOM 1437 N N . LEU A 1 179 ? -19.531 5.248 23.512 1.00 94.25 179 LEU A N 1
ATOM 1438 C CA . LEU A 1 179 ? -20.180 4.099 24.133 1.00 94.25 179 LEU A CA 1
ATOM 1439 C C . LEU A 1 179 ? -19.632 3.831 25.540 1.00 94.25 179 LEU A C 1
ATOM 1441 O O . LEU A 1 179 ? -20.408 3.614 26.465 1.00 94.25 179 LEU A O 1
ATOM 1445 N N . THR A 1 180 ? -18.312 3.896 25.723 1.00 94.19 180 THR A N 1
ATOM 1446 C CA . THR A 1 180 ? -17.661 3.675 27.025 1.00 94.19 180 THR A CA 1
ATOM 1447 C C . THR A 1 180 ? -18.070 4.743 28.035 1.00 94.19 180 THR A C 1
ATOM 1449 O O . THR A 1 180 ? -18.457 4.420 29.156 1.00 94.19 180 THR A O 1
ATOM 1452 N N . VAL A 1 181 ? -18.039 6.017 27.629 1.00 96.62 181 VAL A N 1
ATOM 1453 C CA . VAL A 1 181 ? -18.470 7.145 28.468 1.00 96.62 181 VAL A CA 1
ATOM 1454 C C . VAL A 1 181 ? -19.954 7.022 28.814 1.00 96.62 181 VAL A C 1
ATOM 1456 O O . VAL A 1 181 ? -20.331 7.215 29.968 1.00 96.62 181 VAL A O 1
ATOM 1459 N N . SER A 1 182 ? -20.793 6.659 27.841 1.00 97.25 182 SER A N 1
ATOM 1460 C CA . SER A 1 182 ? -22.232 6.480 28.040 1.00 97.25 182 SER A CA 1
ATOM 1461 C C . SER A 1 182 ? -22.539 5.351 29.028 1.00 97.25 182 SER A C 1
ATOM 1463 O O . SER A 1 182 ? -23.262 5.575 29.997 1.00 97.25 182 SER A O 1
ATOM 1465 N N . LEU A 1 183 ? -21.940 4.170 28.846 1.00 96.62 183 LEU A N 1
ATOM 1466 C CA . LEU A 1 183 ? -22.118 3.034 29.754 1.00 96.62 183 LEU A CA 1
ATOM 1467 C C . LEU A 1 183 ? -21.589 3.337 31.158 1.00 96.62 183 LEU A C 1
ATOM 1469 O O . LEU A 1 183 ? -22.271 3.048 32.138 1.00 96.62 183 LEU A O 1
ATOM 1473 N N . GLY A 1 184 ? -20.416 3.970 31.263 1.00 96.69 184 GLY A N 1
ATOM 1474 C CA . GLY A 1 184 ? -19.861 4.397 32.547 1.00 96.69 184 GLY A CA 1
ATOM 1475 C C . GLY A 1 184 ? -20.790 5.370 33.275 1.00 96.69 184 GLY A C 1
ATOM 1476 O O . GLY A 1 184 ? -21.079 5.184 34.455 1.00 96.69 184 GLY A O 1
ATOM 1477 N N . TYR A 1 185 ? -21.329 6.361 32.562 1.00 97.69 185 TYR A N 1
ATOM 1478 C CA . TYR A 1 185 ? -22.300 7.302 33.119 1.00 97.69 185 TYR A CA 1
ATOM 1479 C C . TYR A 1 185 ? -23.589 6.608 33.587 1.00 97.69 185 TYR A C 1
ATOM 1481 O O . TYR A 1 185 ? -24.081 6.906 34.677 1.00 97.69 185 TYR A O 1
ATOM 1489 N N . LEU A 1 186 ? -24.123 5.669 32.797 1.00 96.06 186 LEU A N 1
ATOM 1490 C CA . LEU A 1 186 ? -25.324 4.909 33.154 1.00 96.06 186 LEU A CA 1
ATOM 1491 C C . LEU A 1 186 ? -25.108 4.057 34.410 1.00 96.06 186 LEU A C 1
ATOM 1493 O O . LEU A 1 186 ? -25.928 4.134 35.323 1.00 96.06 186 LEU A O 1
ATOM 1497 N N . LEU A 1 187 ? -24.000 3.312 34.490 1.00 94.81 187 LEU A N 1
ATOM 1498 C CA . LEU A 1 187 ? -23.673 2.486 35.657 1.00 94.81 187 LEU A CA 1
ATOM 1499 C C . LEU A 1 187 ? -23.491 3.336 36.914 1.00 94.81 187 LEU A C 1
ATOM 1501 O O . LEU A 1 187 ? -24.110 3.053 37.935 1.00 94.81 187 LEU A O 1
ATOM 1505 N N . ILE A 1 188 ? -22.720 4.426 36.832 1.00 96.19 188 ILE A N 1
ATOM 1506 C CA . ILE A 1 188 ? -22.520 5.340 37.966 1.00 96.19 188 ILE A CA 1
ATOM 1507 C C . ILE A 1 188 ? -23.862 5.892 38.449 1.00 96.19 188 ILE A C 1
ATOM 1509 O O . ILE A 1 188 ? -24.130 5.913 39.649 1.00 96.19 188 ILE A O 1
ATOM 1513 N N . ARG A 1 189 ? -24.725 6.332 37.528 1.00 94.56 189 ARG A N 1
ATOM 1514 C CA . ARG A 1 189 ? -26.034 6.891 37.879 1.00 94.56 189 ARG A CA 1
ATOM 1515 C C . ARG A 1 189 ? -26.958 5.845 38.504 1.00 94.56 189 ARG A C 1
ATOM 1517 O O . ARG A 1 189 ? -27.652 6.167 39.466 1.00 94.56 189 ARG A O 1
ATOM 1524 N N . TYR A 1 190 ? -26.965 4.629 37.967 1.00 91.25 190 TYR A N 1
ATOM 1525 C CA . TYR A 1 190 ? -27.760 3.512 38.468 1.00 91.25 190 TYR A CA 1
ATOM 1526 C C . TYR A 1 190 ? -27.320 3.105 39.883 1.00 91.25 190 TYR A C 1
ATOM 1528 O O . TYR A 1 190 ? -28.114 3.171 40.823 1.00 91.25 190 TYR A O 1
ATOM 1536 N N . THR A 1 191 ? -26.031 2.810 40.065 1.00 92.56 191 THR A N 1
ATOM 1537 C CA . THR A 1 191 ? -25.469 2.379 41.349 1.00 92.56 191 THR A CA 1
ATOM 1538 C C . THR A 1 191 ? -25.577 3.466 42.417 1.00 92.56 191 THR A C 1
ATOM 1540 O O . THR A 1 191 ? -26.028 3.183 43.526 1.00 92.56 191 THR A O 1
ATOM 1543 N N . ASN A 1 192 ? -25.243 4.725 42.102 1.00 95.00 192 ASN A N 1
ATOM 1544 C CA . ASN A 1 192 ? -25.327 5.813 43.083 1.00 95.00 192 ASN A CA 1
ATOM 1545 C C . ASN A 1 192 ? -26.754 6.038 43.576 1.00 95.00 192 ASN A C 1
ATOM 1547 O O . ASN A 1 192 ? -26.953 6.297 44.761 1.00 95.00 192 ASN A O 1
ATOM 1551 N N . ARG A 1 193 ? -27.749 5.948 42.686 1.00 92.19 193 ARG A N 1
ATOM 1552 C CA . ARG A 1 193 ? -29.147 6.104 43.087 1.00 92.19 193 ARG A CA 1
ATOM 1553 C C . ARG A 1 193 ? -29.551 5.008 44.070 1.00 92.19 193 ARG A C 1
ATOM 1555 O O . ARG A 1 193 ? -30.061 5.330 45.139 1.00 92.19 193 ARG A O 1
ATOM 1562 N N . SER A 1 194 ? -29.279 3.748 43.733 1.00 91.38 194 SER A N 1
ATOM 1563 C CA . SER A 1 194 ? -29.672 2.615 44.573 1.00 91.38 194 SER A CA 1
ATOM 1564 C C . SER A 1 194 ? -28.956 2.609 45.924 1.00 91.38 194 SER A C 1
ATOM 1566 O O . SER A 1 194 ? -29.586 2.399 46.957 1.00 91.38 194 SER A O 1
ATOM 1568 N N . LEU A 1 195 ? -27.650 2.895 45.941 1.00 93.50 195 LEU A N 1
ATOM 1569 C CA . LEU A 1 195 ? -26.887 2.988 47.187 1.00 93.50 195 LEU A CA 1
ATOM 1570 C C . LEU A 1 195 ? -27.357 4.152 48.062 1.00 93.50 195 LEU A C 1
ATOM 1572 O O . LEU A 1 195 ? -27.384 4.024 49.283 1.00 93.50 195 LEU A O 1
ATOM 1576 N N . ASN A 1 196 ? -27.751 5.277 47.463 1.00 94.75 196 ASN A N 1
ATOM 1577 C CA . ASN A 1 196 ? -28.269 6.408 48.222 1.00 94.75 196 ASN A CA 1
ATOM 1578 C C . ASN A 1 196 ? -29.654 6.113 48.823 1.00 94.75 196 ASN A C 1
ATOM 1580 O O . ASN A 1 196 ? -29.897 6.471 49.972 1.00 94.75 196 ASN A O 1
ATOM 1584 N N . GLU A 1 197 ? -30.542 5.431 48.089 1.00 92.88 197 GLU A N 1
ATOM 1585 C CA . GLU A 1 197 ? -31.841 4.971 48.612 1.00 92.88 197 GLU A CA 1
ATOM 1586 C C . GLU A 1 197 ? -31.651 4.001 49.794 1.00 92.88 197 GLU A C 1
ATOM 1588 O O . GLU A 1 197 ? -32.258 4.193 50.853 1.00 92.88 197 GLU A O 1
ATOM 1593 N N . LEU A 1 198 ? -30.737 3.033 49.660 1.00 93.69 198 LEU A N 1
ATOM 1594 C CA . LEU A 1 198 ? -30.383 2.100 50.733 1.00 93.69 198 LEU A CA 1
ATOM 1595 C C . LEU A 1 198 ? -29.780 2.822 51.950 1.00 93.69 198 LEU A C 1
ATOM 1597 O O . LEU A 1 198 ? -30.171 2.549 53.085 1.00 93.69 198 LEU A O 1
ATOM 1601 N N . ASN A 1 199 ? -28.870 3.776 51.730 1.00 95.31 199 ASN A N 1
ATOM 1602 C CA . ASN A 1 199 ? -28.249 4.563 52.796 1.00 95.31 199 ASN A CA 1
ATOM 1603 C C . ASN A 1 199 ? -29.287 5.392 53.569 1.00 95.31 199 ASN A C 1
ATOM 1605 O O . ASN A 1 199 ? -29.336 5.337 54.797 1.00 95.31 199 ASN A O 1
ATOM 1609 N N . LEU A 1 200 ? -30.164 6.113 52.862 1.00 94.81 200 LEU A N 1
ATOM 1610 C CA . LEU A 1 200 ? -31.236 6.896 53.483 1.00 94.81 200 LEU A CA 1
ATOM 1611 C C . LEU A 1 200 ? -32.174 6.015 54.315 1.00 94.81 200 LEU A C 1
ATOM 1613 O O . LEU A 1 200 ? -32.524 6.376 55.440 1.00 94.81 200 LEU A O 1
ATOM 1617 N N . GLY A 1 201 ? -32.552 4.849 53.786 1.00 94.25 201 GLY A N 1
ATOM 1618 C CA . GLY A 1 201 ? -33.384 3.892 54.505 1.00 94.25 201 GLY A CA 1
ATOM 1619 C C . GLY A 1 201 ? -32.707 3.317 55.748 1.00 94.25 201 GLY A C 1
ATOM 1620 O O . GLY A 1 201 ? -33.311 3.277 56.818 1.00 94.25 201 GLY A O 1
ATOM 1621 N N . THR A 1 202 ? -31.426 2.969 55.632 1.00 93.94 202 THR A N 1
ATOM 1622 C CA . THR A 1 202 ? -30.605 2.461 56.740 1.00 93.94 202 THR A CA 1
ATOM 1623 C C . THR A 1 202 ? -30.482 3.490 57.862 1.00 93.94 202 THR A C 1
ATOM 1625 O O . THR A 1 202 ? -30.686 3.154 59.027 1.00 93.94 202 THR A O 1
ATOM 1628 N N . VAL A 1 203 ? -30.211 4.758 57.529 1.00 96.06 203 VAL A N 1
ATOM 1629 C CA . VAL A 1 203 ? -30.145 5.854 58.512 1.00 96.06 203 VAL A CA 1
ATOM 1630 C C . VAL A 1 203 ? -31.490 6.043 59.217 1.00 96.06 203 VAL A C 1
ATOM 1632 O O . VAL A 1 203 ? -31.530 6.231 60.432 1.00 96.06 203 VAL A O 1
ATOM 1635 N N . ARG A 1 204 ? -32.600 5.963 58.478 1.00 95.38 204 ARG A N 1
ATOM 1636 C CA . ARG A 1 204 ? -33.949 6.149 59.023 1.00 95.38 204 ARG A CA 1
ATOM 1637 C C . ARG A 1 204 ? -34.355 5.031 59.987 1.00 95.38 204 ARG A C 1
ATOM 1639 O O . ARG A 1 204 ? -34.807 5.317 61.095 1.00 95.38 204 ARG A O 1
ATOM 1646 N N . ILE A 1 205 ? -34.129 3.779 59.596 1.00 94.75 205 ILE A N 1
ATOM 1647 C CA . ILE A 1 205 ? -34.379 2.600 60.437 1.00 94.75 205 ILE A CA 1
ATOM 1648 C C . ILE A 1 205 ? -33.451 2.617 61.660 1.00 94.75 205 ILE A C 1
ATOM 1650 O O . ILE A 1 205 ? -33.913 2.437 62.786 1.00 94.75 205 ILE A O 1
ATOM 1654 N N . GLY A 1 206 ? -32.164 2.933 61.471 1.00 91.69 206 GLY A N 1
ATOM 1655 C CA . GLY A 1 206 ? -31.195 3.092 62.562 1.00 91.69 206 GLY A CA 1
ATOM 1656 C C . GLY A 1 206 ? -31.542 4.219 63.544 1.00 91.69 206 GLY A C 1
ATOM 1657 O O . GLY A 1 206 ? -31.180 4.145 64.715 1.00 91.69 206 GLY A O 1
ATOM 1658 N N . GLY A 1 207 ? -32.294 5.229 63.097 1.00 93.69 207 GLY A N 1
ATOM 1659 C CA . GLY A 1 207 ? -32.858 6.293 63.933 1.00 93.69 207 GLY A CA 1
ATOM 1660 C C . GLY A 1 207 ? -34.104 5.897 64.737 1.00 93.69 207 GLY A C 1
ATOM 1661 O O . GLY A 1 207 ? -34.615 6.724 65.490 1.00 93.69 207 GLY A O 1
ATOM 1662 N N . GLY A 1 208 ? -34.596 4.659 64.598 1.00 90.81 208 GLY A N 1
ATOM 1663 C CA . GLY A 1 208 ? -35.732 4.115 65.352 1.00 90.81 208 GLY A CA 1
ATOM 1664 C C . GLY A 1 208 ? -37.049 4.009 64.574 1.00 90.81 208 GLY A C 1
ATOM 1665 O O . GLY A 1 208 ? -38.030 3.510 65.126 1.00 90.81 208 GLY A O 1
ATOM 1666 N N . ASP A 1 209 ? -37.099 4.422 63.302 1.00 94.69 209 ASP A N 1
ATOM 1667 C CA . ASP A 1 209 ? -38.285 4.256 62.445 1.00 94.69 209 ASP A CA 1
ATOM 1668 C C . ASP A 1 209 ? -38.324 2.848 61.825 1.00 94.69 209 ASP A C 1
ATOM 1670 O O . ASP A 1 209 ? -38.148 2.659 60.623 1.00 94.69 209 ASP A O 1
ATOM 1674 N N . LEU A 1 210 ? -38.541 1.833 62.669 1.00 93.38 210 LEU A N 1
ATOM 1675 C CA . LEU A 1 210 ? -38.543 0.415 62.270 1.00 93.38 210 LEU A CA 1
ATOM 1676 C C . LEU A 1 210 ? -39.727 0.017 61.371 1.00 93.38 210 LEU A C 1
ATOM 1678 O O . LEU A 1 210 ? -39.793 -1.120 60.912 1.00 93.38 210 LEU A O 1
ATOM 1682 N N . LYS A 1 211 ? -40.688 0.924 61.153 1.00 91.56 211 LYS A N 1
ATOM 1683 C CA . LYS A 1 211 ? -41.837 0.711 60.259 1.00 91.56 211 LYS A CA 1
ATOM 1684 C C . LYS A 1 211 ? -41.563 1.164 58.826 1.00 91.56 211 LYS A C 1
ATOM 1686 O O . LYS A 1 211 ? -42.413 0.958 57.965 1.00 91.56 211 LYS A O 1
ATOM 1691 N N . TYR A 1 212 ? -40.439 1.833 58.583 1.00 93.75 212 TYR A N 1
ATOM 1692 C CA . TYR A 1 212 ? -40.031 2.222 57.244 1.00 93.75 212 TYR A CA 1
ATOM 1693 C C . TYR A 1 212 ? -39.462 1.016 56.491 1.00 93.75 212 TYR A C 1
ATOM 1695 O O . TYR A 1 212 ? -38.610 0.308 57.018 1.00 93.75 212 TYR A O 1
ATOM 1703 N N . HIS A 1 213 ? -39.881 0.836 55.237 1.00 94.12 213 HIS A N 1
ATOM 1704 C CA . HIS A 1 213 ? -39.322 -0.154 54.317 1.00 94.12 213 HIS A CA 1
ATOM 1705 C C . HIS A 1 213 ? -38.631 0.549 53.157 1.00 94.12 213 HIS A C 1
ATOM 1707 O O . HIS A 1 213 ? -39.174 1.472 52.545 1.00 94.12 213 HIS A O 1
ATOM 1713 N N . ILE A 1 214 ? -37.424 0.097 52.847 1.00 95.12 214 ILE A N 1
ATOM 1714 C CA . ILE A 1 214 ? -36.643 0.579 51.714 1.00 95.12 214 ILE A CA 1
ATOM 1715 C C . ILE A 1 214 ? -37.273 0.009 50.431 1.00 95.12 214 ILE A C 1
ATOM 1717 O O . ILE A 1 214 ? -37.507 -1.200 50.369 1.00 95.12 214 ILE A O 1
ATOM 1721 N N . PRO A 1 215 ? -37.581 0.833 49.414 1.00 92.19 215 PRO A N 1
ATOM 1722 C CA . PRO A 1 215 ? -38.189 0.347 48.181 1.00 92.19 215 PRO A CA 1
ATOM 1723 C C . PRO A 1 215 ? -37.231 -0.583 47.424 1.00 92.19 215 PRO A C 1
ATOM 1725 O O . PRO A 1 215 ? -36.080 -0.231 47.176 1.00 92.19 215 PRO A O 1
ATOM 1728 N N . VAL A 1 216 ? -37.720 -1.765 47.041 1.00 92.31 216 VAL A N 1
ATOM 1729 C CA . VAL A 1 216 ? -36.972 -2.738 46.233 1.00 92.31 216 VAL A CA 1
ATOM 1730 C C . VAL A 1 216 ? -37.222 -2.414 44.764 1.00 92.31 216 VAL A C 1
ATOM 1732 O O . VAL A 1 216 ? -38.284 -2.717 44.227 1.00 92.31 216 VAL A O 1
ATOM 1735 N N . ASN A 1 217 ? -36.265 -1.728 44.141 1.00 87.06 217 ASN A N 1
ATOM 1736 C CA . ASN A 1 217 ? -36.396 -1.210 42.775 1.00 87.06 217 ASN A CA 1
ATOM 1737 C C . ASN A 1 217 ? -35.597 -2.010 41.730 1.00 87.06 217 ASN A C 1
ATOM 1739 O O . ASN A 1 217 ? -35.748 -1.746 40.538 1.00 87.06 217 ASN A O 1
ATOM 1743 N N . ASN A 1 218 ? -34.758 -2.956 42.163 1.00 84.94 218 ASN A N 1
ATOM 1744 C CA . ASN A 1 218 ? -33.843 -3.708 41.305 1.00 84.94 218 ASN A CA 1
ATOM 1745 C C . ASN A 1 218 ? -33.939 -5.211 41.602 1.00 84.94 218 ASN A C 1
ATOM 1747 O O . ASN A 1 218 ? -34.125 -5.584 42.758 1.00 84.94 218 ASN A O 1
ATOM 1751 N N . ASP A 1 219 ? -33.722 -6.039 40.578 1.00 90.00 219 ASP A N 1
ATOM 1752 C CA . ASP A 1 219 ? -33.601 -7.507 40.673 1.00 90.00 219 ASP A CA 1
ATOM 1753 C C . ASP A 1 219 ? -32.118 -7.950 40.635 1.00 90.00 219 ASP A C 1
ATOM 1755 O O . ASP A 1 219 ? -31.760 -8.949 40.012 1.00 90.00 219 ASP A O 1
ATOM 1759 N N . ASP A 1 220 ? -31.230 -7.151 41.230 1.00 92.50 220 ASP A N 1
ATOM 1760 C CA . ASP A 1 220 ? -29.789 -7.410 41.323 1.00 92.50 220 ASP A CA 1
ATOM 1761 C C . ASP A 1 220 ? -29.346 -7.629 42.780 1.00 92.50 220 ASP A C 1
ATOM 1763 O O . ASP A 1 220 ? -30.160 -7.649 43.706 1.00 92.50 220 ASP A O 1
ATOM 1767 N N . GLU A 1 221 ? -28.037 -7.756 43.010 1.00 93.69 221 GLU A N 1
ATOM 1768 C CA . GLU A 1 221 ? -27.478 -7.977 44.347 1.00 93.69 221 GLU A CA 1
ATOM 1769 C C . GLU A 1 221 ? -27.822 -6.847 45.338 1.00 93.69 221 GLU A C 1
ATOM 1771 O O . GLU A 1 221 ? -27.853 -7.069 46.552 1.00 93.69 221 GLU A O 1
ATOM 1776 N N . ILE A 1 222 ? -28.096 -5.628 44.851 1.00 93.38 222 ILE A N 1
ATOM 1777 C CA . ILE A 1 222 ? -28.544 -4.518 45.702 1.00 93.38 222 ILE A CA 1
ATOM 1778 C C . ILE A 1 222 ? -30.024 -4.682 46.071 1.00 93.38 222 ILE A C 1
ATOM 1780 O O . ILE A 1 222 ? -30.415 -4.368 47.199 1.00 93.38 222 ILE A O 1
ATOM 1784 N N . GLY A 1 223 ? -30.838 -5.197 45.150 1.00 94.06 223 GLY A N 1
ATOM 1785 C CA . GLY A 1 223 ? -32.209 -5.639 45.410 1.00 94.06 223 GLY A CA 1
ATOM 1786 C C . GLY A 1 223 ? -32.289 -6.682 46.523 1.00 94.06 223 GLY A C 1
ATOM 1787 O O . GLY A 1 223 ? -32.970 -6.458 47.529 1.00 94.06 223 GLY A O 1
ATOM 1788 N N . ASP A 1 224 ? -31.513 -7.760 46.400 1.00 95.56 224 ASP A N 1
ATOM 1789 C CA . ASP A 1 224 ? -31.437 -8.829 47.405 1.00 95.56 224 ASP A CA 1
ATOM 1790 C C . ASP A 1 224 ? -31.011 -8.291 48.780 1.00 95.56 224 ASP A C 1
ATOM 1792 O O . ASP A 1 224 ? -31.605 -8.622 49.812 1.00 95.56 224 ASP A O 1
ATOM 1796 N N . LEU A 1 225 ? -30.024 -7.389 48.806 1.00 94.44 225 LEU A N 1
ATOM 1797 C CA . LEU A 1 225 ? -29.586 -6.730 50.036 1.00 94.44 225 LEU A CA 1
ATOM 1798 C C . LEU A 1 225 ? -30.690 -5.859 50.656 1.00 94.44 225 LEU A C 1
ATOM 1800 O O . LEU A 1 225 ? -30.843 -5.827 51.879 1.00 94.44 225 LEU A O 1
ATOM 1804 N N . THR A 1 226 ? -31.477 -5.174 49.826 1.00 95.69 226 THR A N 1
ATOM 1805 C CA . THR A 1 226 ? -32.600 -4.337 50.270 1.00 95.69 226 THR A CA 1
ATOM 1806 C C . THR A 1 226 ? -33.701 -5.185 50.909 1.00 95.69 226 THR A C 1
ATOM 1808 O O . THR A 1 226 ? -34.211 -4.829 51.974 1.00 95.69 226 THR A O 1
ATOM 1811 N N . ILE A 1 227 ? -34.026 -6.338 50.313 1.00 95.88 227 ILE A N 1
ATOM 1812 C CA . ILE A 1 227 ? -34.981 -7.307 50.873 1.00 95.88 227 ILE A CA 1
ATOM 1813 C C . ILE A 1 227 ? -34.493 -7.804 52.238 1.00 95.88 227 ILE A C 1
ATOM 1815 O O . ILE A 1 227 ? -35.225 -7.716 53.226 1.00 95.88 227 ILE A O 1
ATOM 1819 N N . ALA A 1 228 ? -33.238 -8.252 52.323 1.00 95.44 228 ALA A N 1
ATOM 1820 C CA . ALA A 1 228 ? -32.664 -8.747 53.571 1.00 95.44 228 ALA A CA 1
ATOM 1821 C C . ALA A 1 228 ? -32.657 -7.679 54.684 1.00 95.44 228 ALA A C 1
ATOM 1823 O O . ALA A 1 228 ? -32.906 -7.989 55.854 1.00 95.44 228 ALA A O 1
ATOM 1824 N N . PHE A 1 229 ? -32.402 -6.413 54.336 1.00 94.69 229 PHE A N 1
ATOM 1825 C CA . PHE A 1 229 ? -32.419 -5.307 55.294 1.00 94.69 229 PHE A CA 1
ATOM 1826 C C . PHE A 1 229 ? -33.832 -5.009 55.815 1.00 94.69 229 PHE A C 1
ATOM 1828 O O . PHE A 1 229 ? -34.030 -4.822 57.017 1.00 94.69 229 PHE A O 1
ATOM 1835 N N . ASN A 1 230 ? -34.828 -5.028 54.929 1.00 95.81 230 ASN A N 1
ATOM 1836 C CA . ASN A 1 230 ? -36.234 -4.865 55.295 1.00 95.81 230 ASN A CA 1
ATOM 1837 C C . ASN A 1 230 ? -36.708 -5.970 56.253 1.00 95.81 230 ASN A C 1
ATOM 1839 O O . ASN A 1 230 ? -37.280 -5.667 57.301 1.00 95.81 230 ASN A O 1
ATOM 1843 N N . GLU A 1 231 ? -36.387 -7.236 55.968 1.00 96.62 231 GLU A N 1
ATOM 1844 C CA . GLU A 1 231 ? -36.710 -8.350 56.870 1.00 96.62 231 GLU A CA 1
ATOM 1845 C C . GLU A 1 231 ? -36.062 -8.200 58.254 1.00 96.62 231 GLU A C 1
ATOM 1847 O O . GLU A 1 231 ? -36.645 -8.575 59.277 1.00 96.62 231 GLU A O 1
ATOM 1852 N N . MET A 1 232 ? -34.835 -7.676 58.304 1.00 95.56 232 MET A N 1
ATOM 1853 C CA . MET A 1 232 ? -34.143 -7.399 59.560 1.00 95.56 232 MET A CA 1
ATOM 1854 C C . MET A 1 232 ? -34.874 -6.324 60.373 1.00 95.56 232 MET A C 1
ATOM 1856 O O . MET A 1 232 ? -35.063 -6.504 61.579 1.00 95.56 232 MET A O 1
ATOM 1860 N N . SER A 1 233 ? -35.325 -5.248 59.718 1.00 96.00 233 SER A N 1
ATOM 1861 C CA . SER A 1 233 ? -36.127 -4.193 60.349 1.00 96.00 233 SER A CA 1
ATOM 1862 C C . SER A 1 233 ? -37.432 -4.748 60.926 1.00 96.00 233 SER A C 1
ATOM 1864 O O . SER A 1 233 ? -37.756 -4.485 62.086 1.00 96.00 233 SER A O 1
ATOM 1866 N N . ASP A 1 234 ? -38.133 -5.607 60.179 1.00 96.44 234 ASP A N 1
ATOM 1867 C CA . ASP A 1 234 ? -39.373 -6.245 60.637 1.00 96.44 234 ASP A CA 1
ATOM 1868 C C . ASP A 1 234 ? -39.149 -7.134 61.866 1.00 96.44 234 ASP A C 1
ATOM 1870 O O . ASP A 1 234 ? -39.900 -7.073 62.847 1.00 96.44 234 ASP A O 1
ATOM 1874 N N . LYS A 1 235 ? -38.083 -7.944 61.859 1.00 95.81 235 LYS A N 1
ATOM 1875 C CA . LYS A 1 235 ? -37.705 -8.777 63.014 1.00 95.81 235 LYS A CA 1
ATOM 1876 C C . LYS A 1 235 ? -37.389 -7.920 64.241 1.00 95.81 235 LYS A C 1
ATOM 1878 O O . LYS A 1 235 ? -37.840 -8.250 65.339 1.00 95.81 235 LYS A O 1
ATOM 1883 N N . LEU A 1 236 ? -36.668 -6.812 64.063 1.00 94.38 236 LEU A N 1
ATOM 1884 C CA . LEU A 1 236 ? -36.332 -5.888 65.148 1.00 94.38 236 LEU A CA 1
ATOM 1885 C C . LEU A 1 236 ? -37.580 -5.193 65.716 1.00 94.38 236 LEU A C 1
ATOM 1887 O O . LEU A 1 236 ? -37.741 -5.114 66.936 1.00 94.38 236 LEU A O 1
ATOM 1891 N N . SER A 1 237 ? -38.490 -4.755 64.844 1.00 94.75 237 SER A N 1
ATOM 1892 C CA . SER A 1 237 ? -39.772 -4.140 65.207 1.00 94.75 237 SER A CA 1
ATOM 1893 C C . SER A 1 237 ? -40.626 -5.080 66.064 1.00 94.75 237 SER A C 1
ATOM 1895 O O . SER A 1 237 ? -41.099 -4.713 67.144 1.00 94.75 237 SER A O 1
ATOM 1897 N N . ASN A 1 238 ? -40.738 -6.342 65.638 1.00 95.19 238 ASN A N 1
ATOM 1898 C CA . ASN A 1 238 ? -41.460 -7.380 66.371 1.00 95.19 238 ASN A CA 1
ATOM 1899 C C . ASN A 1 238 ? -40.818 -7.690 67.731 1.00 95.19 238 ASN A C 1
ATOM 1901 O O . ASN A 1 238 ? -41.526 -7.814 68.734 1.00 95.19 238 ASN A O 1
ATOM 1905 N N . ALA A 1 239 ? -39.487 -7.777 67.792 1.00 93.88 239 ALA A N 1
ATOM 1906 C CA . ALA A 1 239 ? -38.768 -7.998 69.044 1.00 93.88 239 ALA A CA 1
ATOM 1907 C C . ALA A 1 239 ? -38.999 -6.847 70.040 1.00 93.88 239 ALA A C 1
ATOM 1909 O O . ALA A 1 239 ? -39.293 -7.099 71.210 1.00 93.88 239 ALA A O 1
ATOM 1910 N N . MET A 1 240 ? -38.951 -5.589 69.585 1.00 92.62 240 MET A N 1
ATOM 1911 C CA . MET A 1 240 ? -39.257 -4.431 70.435 1.00 92.62 240 MET A CA 1
ATOM 1912 C C . MET A 1 240 ? -40.697 -4.452 70.959 1.00 92.62 240 MET A C 1
ATOM 1914 O O . MET A 1 240 ? -40.915 -4.194 72.145 1.00 92.62 240 MET A O 1
ATOM 1918 N N . ALA A 1 241 ? -41.674 -4.815 70.123 1.00 92.25 241 ALA A N 1
ATOM 1919 C CA . ALA A 1 241 ? -43.067 -4.941 70.550 1.00 92.25 241 ALA A CA 1
ATOM 1920 C C . ALA A 1 241 ? -43.250 -6.028 71.628 1.00 92.25 241 ALA A C 1
ATOM 1922 O O . ALA A 1 241 ? -43.950 -5.810 72.619 1.00 92.25 241 ALA A O 1
ATOM 1923 N N . GLN A 1 242 ? -42.580 -7.176 71.486 1.00 94.12 242 GLN A N 1
ATOM 1924 C CA . GLN A 1 242 ? -42.607 -8.248 72.488 1.00 94.12 242 GLN A CA 1
ATOM 1925 C C . GLN A 1 242 ? -41.955 -7.832 73.810 1.00 94.12 242 GLN A C 1
ATOM 1927 O O . GLN A 1 242 ? -42.485 -8.137 74.884 1.00 94.12 242 GLN A O 1
ATOM 1932 N N . VAL A 1 243 ? -40.828 -7.117 73.752 1.00 93.88 243 VAL A N 1
ATOM 1933 C CA . VAL A 1 243 ? -40.163 -6.569 74.943 1.00 93.88 243 VAL A CA 1
ATOM 1934 C C . VAL A 1 243 ? -41.084 -5.583 75.661 1.00 93.88 243 VAL A C 1
ATOM 1936 O O . VAL A 1 243 ? -41.260 -5.690 76.875 1.00 93.88 243 VAL A O 1
ATOM 1939 N N . GLN A 1 244 ? -41.729 -4.677 74.923 1.00 92.69 244 GLN A N 1
ATOM 1940 C CA . GLN A 1 244 ? -42.656 -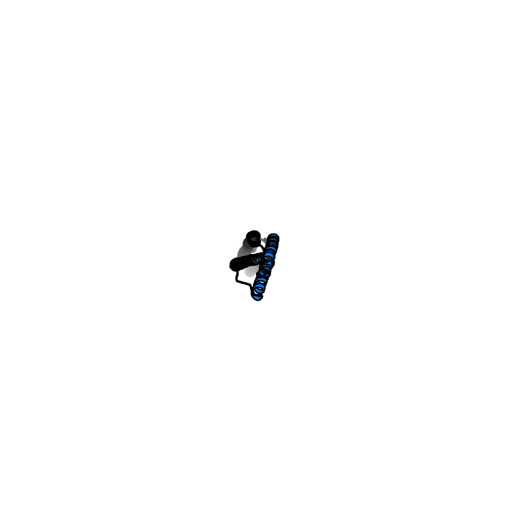3.700 75.490 1.00 92.69 244 GLN A CA 1
ATOM 1941 C C . GLN A 1 244 ? -43.879 -4.375 76.133 1.00 92.69 244 GLN A C 1
ATOM 1943 O O . GLN A 1 244 ? -44.216 -4.071 77.276 1.00 92.69 244 GLN A O 1
ATOM 1948 N N . GLN A 1 245 ? -44.482 -5.363 75.467 1.00 94.00 245 GLN A N 1
ATOM 1949 C CA . GLN A 1 245 ? -45.595 -6.131 76.033 1.00 94.00 245 GLN A CA 1
ATOM 1950 C C . GLN A 1 245 ? -45.179 -6.895 77.302 1.00 94.00 245 GLN A C 1
ATOM 1952 O O . GLN A 1 245 ? -45.934 -6.970 78.274 1.00 94.00 245 GLN A O 1
ATOM 1957 N N . SER A 1 246 ? -43.978 -7.477 77.306 1.00 93.12 246 SER A N 1
ATOM 1958 C CA . SER A 1 246 ? -43.448 -8.202 78.466 1.00 93.12 246 SER A CA 1
ATOM 1959 C C . SER A 1 246 ? -43.215 -7.263 79.648 1.00 93.12 246 SER A C 1
ATOM 1961 O O . SER A 1 246 ? -43.546 -7.609 80.783 1.00 93.12 246 SER A O 1
ATOM 1963 N N . LYS A 1 247 ? -42.719 -6.050 79.379 1.00 93.19 247 LYS A N 1
ATOM 1964 C CA . LYS A 1 247 ? -42.567 -4.987 80.375 1.00 93.19 247 LYS A CA 1
ATOM 1965 C C . LYS A 1 247 ? -43.915 -4.557 80.956 1.00 93.19 247 LYS A C 1
ATOM 1967 O O . LYS A 1 247 ? -44.056 -4.516 82.172 1.00 93.19 247 LYS A O 1
ATOM 1972 N N . GLU A 1 248 ? -44.924 -4.326 80.119 1.00 93.38 248 GLU A N 1
ATOM 1973 C CA . GLU A 1 248 ? -46.273 -3.949 80.569 1.00 93.38 248 GLU A CA 1
ATOM 1974 C C . GLU A 1 248 ? -46.918 -5.022 81.454 1.00 93.38 248 GLU A C 1
ATOM 1976 O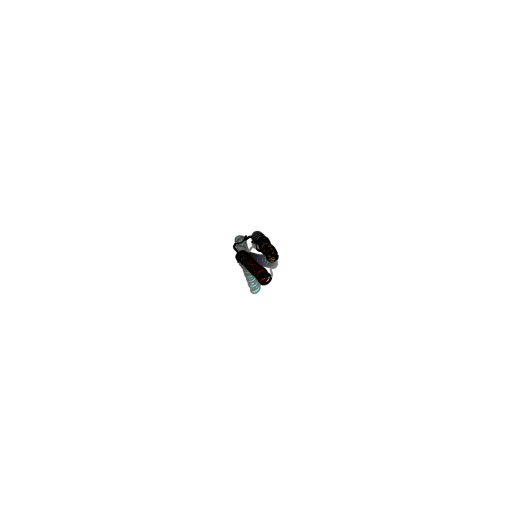 O . GLU A 1 248 ? -47.484 -4.707 82.503 1.00 93.38 248 GLU A O 1
ATOM 1981 N N . LYS A 1 249 ? -46.780 -6.303 81.084 1.00 92.56 249 LYS A N 1
ATOM 1982 C CA . LYS A 1 249 ? -47.240 -7.428 81.914 1.00 92.56 249 LYS A CA 1
ATOM 1983 C C . LYS A 1 249 ? -46.516 -7.475 83.259 1.00 92.56 249 LYS A C 1
ATOM 1985 O O . LYS A 1 249 ? -47.161 -7.684 84.286 1.00 92.56 249 LYS A O 1
ATOM 1990 N N . ALA A 1 250 ? -45.197 -7.271 83.266 1.00 91.44 250 ALA A N 1
ATOM 1991 C CA . ALA A 1 250 ? -44.408 -7.232 84.494 1.00 91.44 250 ALA A CA 1
ATOM 1992 C C . ALA A 1 250 ? -44.835 -6.068 85.405 1.00 91.44 250 ALA A C 1
ATOM 1994 O O . ALA A 1 250 ? -45.053 -6.274 86.600 1.00 91.44 250 ALA A O 1
ATOM 1995 N N . ASP A 1 251 ? -45.043 -4.875 84.844 1.00 92.12 251 ASP A N 1
ATOM 1996 C CA . ASP A 1 251 ? -45.509 -3.697 85.581 1.00 92.12 251 ASP A CA 1
ATOM 1997 C C . ASP A 1 251 ? -46.924 -3.902 86.146 1.00 92.12 251 ASP A C 1
ATOM 1999 O O . ASP A 1 251 ? -47.193 -3.558 87.301 1.00 92.12 251 ASP A O 1
ATOM 2003 N N . GLN A 1 252 ? -47.830 -4.511 85.376 1.00 91.81 252 GLN A N 1
ATOM 2004 C CA . GLN A 1 252 ? -49.183 -4.835 85.831 1.00 91.81 252 GLN A CA 1
ATOM 2005 C C . GLN A 1 252 ? -49.177 -5.872 86.962 1.00 91.81 252 GLN A C 1
ATOM 2007 O O . GLN A 1 252 ? -49.896 -5.708 87.955 1.00 91.81 252 GLN A O 1
ATOM 2012 N N . ALA A 1 253 ? -48.348 -6.913 86.852 1.00 89.94 253 ALA A N 1
ATOM 2013 C CA . ALA A 1 253 ? -48.167 -7.904 87.909 1.00 89.94 253 ALA A CA 1
ATOM 2014 C C . ALA A 1 253 ? -47.598 -7.262 89.183 1.00 89.94 253 ALA A C 1
ATOM 2016 O O . ALA A 1 253 ? -48.083 -7.531 90.284 1.00 89.94 253 ALA A O 1
ATOM 2017 N N . ASN A 1 254 ? -46.624 -6.357 89.038 1.00 89.81 254 ASN A N 1
ATOM 2018 C CA . ASN A 1 254 ? -46.025 -5.645 90.161 1.00 89.81 254 ASN A CA 1
ATOM 2019 C C . ASN A 1 254 ? -47.051 -4.744 90.870 1.00 89.81 254 ASN A C 1
ATOM 2021 O O . ASN A 1 254 ? -47.211 -4.835 92.085 1.00 89.81 254 ASN A O 1
ATOM 2025 N N . ARG A 1 255 ? -47.839 -3.963 90.116 1.00 88.69 255 ARG A N 1
ATOM 2026 C CA . ARG A 1 255 ? -48.946 -3.154 90.668 1.00 88.69 255 ARG A CA 1
ATOM 2027 C C . ARG A 1 255 ? -49.983 -4.010 91.392 1.00 88.69 255 ARG A C 1
ATOM 2029 O O . ARG A 1 255 ? -50.411 -3.656 92.487 1.00 88.69 255 ARG A O 1
ATOM 2036 N N . SER A 1 256 ? -50.361 -5.146 90.808 1.00 89.50 256 SER A N 1
ATOM 2037 C CA . SER A 1 256 ? -51.319 -6.075 91.419 1.00 89.50 256 SER A CA 1
ATOM 2038 C C . SER A 1 256 ? -50.791 -6.628 92.746 1.00 89.50 256 SER A C 1
ATOM 2040 O O . SER A 1 256 ? -51.525 -6.664 93.732 1.00 89.50 256 SER A O 1
ATOM 2042 N N . LYS A 1 257 ? -49.498 -6.977 92.807 1.00 86.56 257 LYS A N 1
ATOM 2043 C CA . LYS A 1 257 ? -48.822 -7.404 94.039 1.00 86.56 257 LYS A CA 1
ATOM 2044 C C . LYS A 1 257 ? -48.793 -6.295 95.095 1.00 86.56 257 LYS A C 1
ATOM 2046 O O . LYS A 1 257 ? -49.101 -6.564 96.252 1.00 86.56 257 LYS A O 1
ATOM 2051 N N . THR A 1 258 ? -48.453 -5.060 94.719 1.00 87.50 258 THR A N 1
ATOM 2052 C CA . THR A 1 258 ? -48.457 -3.913 95.643 1.00 87.50 258 THR A CA 1
ATOM 2053 C C . THR A 1 258 ? -49.850 -3.658 96.218 1.00 87.50 258 THR A C 1
ATOM 2055 O O . THR A 1 258 ? -49.982 -3.516 97.431 1.00 87.50 258 THR A O 1
ATOM 2058 N N . ASN A 1 259 ? -50.890 -3.668 95.378 1.00 85.19 259 ASN A N 1
ATOM 2059 C CA . ASN A 1 259 ? -52.275 -3.479 95.819 1.00 85.19 259 ASN A CA 1
ATOM 2060 C C . ASN A 1 259 ? -52.732 -4.596 96.765 1.00 85.19 259 ASN A C 1
ATOM 2062 O O . ASN A 1 259 ? -53.358 -4.320 97.785 1.00 85.19 259 ASN A O 1
ATOM 2066 N N . PHE A 1 260 ? -52.381 -5.849 96.465 1.00 85.38 260 PHE A N 1
ATOM 2067 C CA . PHE A 1 260 ? -52.662 -6.978 97.349 1.00 85.38 260 PHE A CA 1
ATOM 2068 C C . PHE A 1 260 ? -52.012 -6.798 98.729 1.00 85.38 260 PHE A C 1
ATOM 2070 O O . PHE A 1 260 ? -52.692 -6.910 99.745 1.00 85.38 260 PHE A O 1
ATOM 2077 N N . LEU A 1 261 ? -50.718 -6.458 98.780 1.00 84.50 261 LEU A N 1
ATOM 2078 C CA . LEU A 1 261 ? -50.005 -6.240 100.044 1.00 84.50 261 LEU A CA 1
ATOM 2079 C C . LEU A 1 261 ? -50.562 -5.050 100.840 1.00 84.50 261 LEU A C 1
ATOM 2081 O O . LEU A 1 261 ? -50.645 -5.127 102.064 1.00 84.50 261 LEU A O 1
ATOM 2085 N N . ALA A 1 262 ? -50.967 -3.971 100.166 1.00 81.94 262 ALA A N 1
ATOM 2086 C CA . ALA A 1 262 ? -51.594 -2.818 100.810 1.00 81.94 262 ALA A CA 1
ATOM 2087 C C . ALA A 1 262 ? -52.951 -3.180 101.436 1.00 81.94 262 ALA A C 1
ATOM 2089 O O . ALA A 1 262 ? -53.198 -2.835 102.591 1.00 81.94 262 ALA A O 1
ATOM 2090 N N . ASN A 1 263 ? -53.789 -3.933 100.716 1.00 77.88 263 ASN A N 1
ATOM 2091 C CA . ASN A 1 263 ? -55.084 -4.395 101.222 1.00 77.88 263 ASN A CA 1
ATOM 2092 C C . ASN A 1 263 ? -54.922 -5.376 102.396 1.00 77.88 263 ASN A C 1
ATOM 2094 O O . ASN A 1 263 ? -55.574 -5.212 103.423 1.00 77.88 263 ASN A O 1
ATOM 2098 N N . MET A 1 264 ? -53.995 -6.337 102.299 1.00 77.56 264 MET A N 1
ATOM 2099 C CA . MET A 1 264 ? -53.690 -7.267 103.398 1.00 77.56 264 MET A CA 1
ATOM 2100 C C . MET A 1 264 ? -53.139 -6.544 104.635 1.00 77.56 264 MET A C 1
ATOM 2102 O O . MET A 1 264 ? -53.497 -6.869 105.765 1.00 77.56 264 MET A O 1
ATOM 2106 N N . SER A 1 265 ? -52.294 -5.523 104.447 1.00 70.88 265 SER A N 1
ATOM 2107 C CA . SER A 1 265 ? -51.803 -4.699 105.557 1.00 70.88 265 SER A CA 1
ATOM 2108 C C . SER A 1 265 ? -52.909 -3.874 106.219 1.00 70.88 265 SER A C 1
ATOM 2110 O O . SER A 1 265 ? -52.751 -3.509 107.386 1.00 70.88 265 SER A O 1
ATOM 2112 N N . HIS A 1 266 ? -53.977 -3.539 105.491 1.00 73.44 266 HIS A N 1
ATOM 2113 C CA . HIS A 1 266 ? -55.117 -2.809 106.030 1.00 73.44 266 HIS A CA 1
ATOM 2114 C C . HIS A 1 266 ? -55.994 -3.724 106.893 1.00 73.44 266 HIS A C 1
ATOM 2116 O O . HIS A 1 266 ? -56.331 -3.339 108.006 1.00 73.44 266 HIS A O 1
ATOM 2122 N N . GLU A 1 267 ? -56.287 -4.950 106.447 1.00 70.94 267 GLU A N 1
ATOM 2123 C CA . GLU A 1 267 ? -57.044 -5.931 107.247 1.00 70.94 267 GLU A CA 1
ATOM 2124 C C . GLU A 1 267 ? -56.301 -6.359 108.522 1.00 70.94 267 GLU A C 1
ATOM 2126 O O . GLU A 1 267 ? -56.913 -6.540 109.567 1.00 70.94 267 GLU A O 1
ATOM 2131 N N . LEU A 1 268 ? -54.968 -6.445 108.483 1.00 62.94 268 LEU A N 1
ATOM 2132 C CA . LEU A 1 268 ? -54.160 -6.791 109.661 1.00 62.94 268 LEU A CA 1
ATOM 2133 C C . LEU A 1 268 ? -54.021 -5.652 110.692 1.00 62.94 268 LEU A C 1
ATOM 2135 O O . LEU A 1 268 ? -53.671 -5.923 111.840 1.00 62.94 268 LEU A O 1
ATOM 2139 N N . ARG A 1 269 ? -54.244 -4.383 110.310 1.00 59.09 269 ARG A N 1
ATOM 2140 C CA . ARG A 1 269 ? -54.125 -3.210 111.211 1.00 59.09 269 ARG A CA 1
ATOM 2141 C C . ARG A 1 269 ? -55.458 -2.717 111.778 1.00 59.09 269 ARG A C 1
ATOM 2143 O O . ARG A 1 269 ? -55.433 -1.873 112.672 1.00 59.09 269 ARG A O 1
ATOM 2150 N N . THR A 1 270 ? -56.585 -3.240 111.307 1.00 61.62 270 THR A N 1
ATOM 2151 C CA . THR A 1 270 ? -57.923 -2.987 111.863 1.00 61.62 270 THR A CA 1
ATOM 2152 C C . THR A 1 270 ? -58.650 -4.319 112.065 1.00 61.62 270 THR A C 1
ATOM 2154 O O . THR A 1 270 ? -59.297 -4.769 111.119 1.00 61.62 270 THR A O 1
ATOM 2157 N N . PRO A 1 271 ? -58.515 -4.972 113.236 1.00 54.72 271 PRO A N 1
ATOM 2158 C CA . PRO A 1 271 ? -59.383 -6.085 113.612 1.00 54.72 271 PRO A CA 1
ATOM 2159 C C . PRO A 1 271 ? -60.792 -5.612 113.995 1.00 54.72 271 PRO A C 1
ATOM 2161 O O . PRO A 1 271 ? -60.936 -4.444 114.429 1.00 54.72 271 PRO A O 1
#

Secondary structure (DSSP, 8-state):
-HHHHHHHHHHHHHHHHHHHHHHHHHHHHHHHHHHHHHHHHHHHHHHHHHHHHHHHHTT-----HHHHHHHHHHHHHHHHHHHHTGGG--GGGHHHHHHHHHHHHHHHHHHHHHHHHTTTT-PPPHHHHHHHHHHHHHHHHHHHHHHHHHHHHHHHHHHHHHHHHHHHHHHHHHHHHHHHHHHHHHHHHHHHHHHHHHHHHHHHHHTT-TT-------SSHHHHHHHHHHHHHHHHHHHHHHHHHHHHHHHHHHHHHHHHHHHHHHHHH--